Protein AF-S7VN75-F1 (afdb_monomer_lite)

Structure (mmCIF, N/CA/C/O backbone):
data_AF-S7VN75-F1
#
_entry.id   AF-S7VN75-F1
#
loop_
_atom_site.group_PDB
_atom_site.id
_atom_site.type_symbol
_atom_site.label_atom_id
_atom_site.label_alt_id
_atom_site.label_comp_id
_atom_site.label_asym_id
_atom_site.label_entity_id
_atom_site.label_seq_id
_atom_site.pdbx_PDB_ins_code
_atom_site.Cartn_x
_atom_site.Cartn_y
_atom_site.Cartn_z
_atom_site.occupancy
_atom_site.B_iso_or_equiv
_atom_site.auth_seq_id
_atom_site.auth_comp_id
_atom_site.auth_asym_id
_atom_site.auth_atom_id
_atom_site.pdbx_PDB_model_num
ATOM 1 N N . MET A 1 1 ? 15.461 -7.506 -34.706 1.00 57.62 1 MET A N 1
ATOM 2 C CA . MET A 1 1 ? 16.503 -6.498 -34.405 1.00 57.62 1 MET A CA 1
ATOM 3 C C . MET A 1 1 ? 17.453 -6.180 -35.556 1.00 57.62 1 MET A C 1
ATOM 5 O O . MET A 1 1 ? 18.181 -5.206 -35.431 1.00 57.62 1 MET A O 1
ATOM 9 N N . LYS A 1 2 ? 17.464 -6.922 -36.678 1.00 50.81 2 LYS A N 1
ATOM 10 C CA . LYS A 1 2 ? 18.235 -6.495 -37.860 1.00 50.81 2 LYS A CA 1
ATOM 11 C C . LYS A 1 2 ? 17.768 -5.091 -38.284 1.00 50.81 2 LYS A C 1
ATOM 13 O O . LYS A 1 2 ? 16.593 -4.936 -38.597 1.00 50.81 2 LYS A O 1
ATOM 18 N N . GLY A 1 3 ? 18.665 -4.105 -38.213 1.00 70.06 3 GLY A N 1
ATOM 19 C CA . GLY A 1 3 ? 18.420 -2.703 -38.579 1.00 70.06 3 GLY A CA 1
ATOM 20 C C . GLY A 1 3 ? 18.433 -1.681 -37.432 1.00 70.06 3 GLY A C 1
ATOM 21 O O . GLY A 1 3 ? 18.448 -0.493 -37.720 1.00 70.06 3 GLY A O 1
ATOM 22 N N . ALA A 1 4 ? 18.446 -2.095 -36.158 1.00 80.06 4 ALA A N 1
ATOM 23 C CA . ALA A 1 4 ? 18.561 -1.156 -35.035 1.00 80.06 4 ALA A CA 1
ATOM 24 C C . ALA A 1 4 ? 20.034 -0.915 -34.663 1.00 80.06 4 ALA A C 1
ATOM 26 O O . ALA A 1 4 ? 20.756 -1.870 -34.377 1.00 80.06 4 ALA A O 1
ATOM 27 N N . GLU A 1 5 ? 20.463 0.349 -34.633 1.00 86.31 5 GLU A N 1
ATOM 28 C CA . GLU A 1 5 ? 21.827 0.742 -34.236 1.00 86.31 5 GLU A CA 1
ATOM 29 C C . GLU A 1 5 ? 22.068 0.587 -32.729 1.00 86.31 5 GLU A C 1
ATOM 31 O O . GLU A 1 5 ? 23.176 0.286 -32.295 1.00 86.31 5 GLU A O 1
ATOM 36 N N . THR A 1 6 ? 21.032 0.775 -31.910 1.00 90.69 6 THR A N 1
ATOM 37 C CA . THR A 1 6 ? 21.092 0.648 -30.449 1.00 90.69 6 THR A CA 1
ATOM 38 C C . THR A 1 6 ? 19.800 0.036 -29.926 1.00 90.69 6 THR A C 1
ATOM 40 O O . THR A 1 6 ? 18.707 0.352 -30.396 1.00 90.69 6 THR A O 1
ATOM 43 N N . VAL A 1 7 ? 19.926 -0.836 -28.931 1.00 93.12 7 VAL A N 1
ATOM 44 C CA . VAL A 1 7 ? 18.829 -1.513 -28.247 1.00 93.12 7 VAL A CA 1
ATOM 45 C C . VAL A 1 7 ? 18.753 -1.004 -26.814 1.00 93.12 7 VAL A C 1
ATOM 47 O O . VAL A 1 7 ? 19.724 -1.091 -26.066 1.00 93.12 7 VAL A O 1
ATOM 50 N N . PHE A 1 8 ? 17.582 -0.511 -26.417 1.00 94.75 8 PHE A N 1
ATOM 51 C CA . PHE A 1 8 ? 17.316 -0.095 -25.044 1.00 94.75 8 PHE A CA 1
ATOM 52 C C . PHE A 1 8 ? 16.495 -1.157 -24.310 1.00 94.75 8 PHE A C 1
ATOM 54 O O . PHE A 1 8 ? 15.392 -1.509 -24.727 1.00 94.75 8 PHE A O 1
ATOM 61 N N . LEU A 1 9 ? 17.031 -1.652 -23.198 1.00 95.88 9 LEU A N 1
ATOM 62 C CA . LEU A 1 9 ? 16.349 -2.515 -22.245 1.00 95.88 9 LEU A CA 1
ATOM 63 C C . LEU A 1 9 ? 15.700 -1.631 -21.173 1.00 95.88 9 LEU A C 1
ATOM 65 O O . LEU A 1 9 ? 16.390 -0.960 -20.404 1.00 95.88 9 LEU A O 1
ATOM 69 N N . ALA A 1 10 ? 14.369 -1.606 -21.161 1.00 95.44 10 ALA A N 1
ATOM 70 C CA . ALA A 1 10 ? 13.557 -0.649 -20.407 1.00 95.44 10 ALA A CA 1
ATOM 71 C C . ALA A 1 10 ? 12.566 -1.338 -19.449 1.00 95.44 10 ALA A C 1
ATOM 73 O O . ALA A 1 10 ? 11.428 -0.903 -19.304 1.00 95.44 10 ALA A O 1
ATOM 74 N N . SER A 1 11 ? 12.972 -2.458 -18.843 1.00 93.94 11 SER A N 1
ATOM 75 C CA . SER A 1 11 ? 12.188 -3.139 -17.806 1.00 93.94 11 SER A CA 1
ATOM 76 C C . SER A 1 11 ? 12.159 -2.339 -16.498 1.00 93.94 11 SER A C 1
ATOM 78 O O . SER A 1 11 ? 12.961 -1.424 -16.299 1.00 93.94 11 SER A O 1
ATOM 80 N N . ASP A 1 12 ? 11.295 -2.736 -15.566 1.00 91.12 12 ASP A N 1
ATOM 81 C CA . ASP A 1 12 ? 11.176 -2.086 -14.257 1.00 91.12 12 ASP A CA 1
ATOM 82 C C . ASP A 1 12 ? 12.508 -2.035 -13.483 1.00 91.12 12 ASP A C 1
ATOM 84 O O . ASP A 1 12 ? 13.406 -2.861 -13.675 1.00 91.12 12 ASP A O 1
ATOM 88 N N . ASP A 1 13 ? 12.645 -1.035 -12.613 1.00 87.88 13 ASP A N 1
ATOM 89 C CA . ASP A 1 13 ? 13.818 -0.798 -11.760 1.00 87.88 13 ASP A CA 1
ATOM 90 C C . ASP A 1 13 ? 13.782 -1.678 -10.496 1.00 87.88 13 ASP A C 1
ATOM 92 O O . ASP A 1 13 ? 13.808 -1.192 -9.373 1.00 87.88 13 ASP A O 1
ATOM 96 N N . ASP A 1 14 ? 13.652 -2.993 -10.664 1.00 88.62 14 ASP A N 1
ATOM 97 C CA . ASP A 1 14 ? 13.798 -3.962 -9.578 1.00 88.62 14 ASP A CA 1
ATOM 98 C C . ASP A 1 14 ? 14.574 -5.203 -10.044 1.00 88.62 14 ASP A C 1
ATOM 100 O O . ASP A 1 14 ? 14.913 -5.349 -11.218 1.00 88.62 14 ASP A O 1
ATOM 104 N N . ARG A 1 15 ? 14.877 -6.120 -9.118 1.00 91.31 15 ARG A N 1
ATOM 105 C CA . ARG A 1 15 ? 15.633 -7.342 -9.442 1.00 91.31 15 ARG A CA 1
ATOM 106 C C . ARG A 1 15 ? 14.940 -8.245 -10.472 1.00 91.31 15 ARG A C 1
ATOM 108 O O . ARG A 1 15 ? 15.627 -8.969 -11.183 1.00 91.31 15 ARG A O 1
ATOM 115 N N . GLU A 1 16 ? 13.603 -8.246 -10.537 1.00 91.81 16 GLU A N 1
ATOM 116 C CA . GLU A 1 16 ?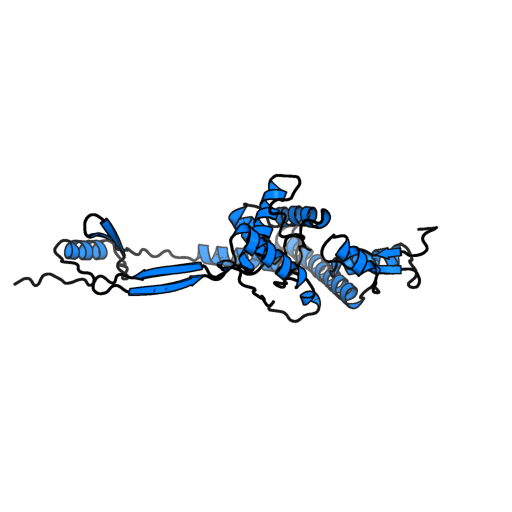 12.861 -9.046 -11.523 1.00 91.81 16 GLU A CA 1
ATOM 117 C C . GLU A 1 16 ? 12.988 -8.403 -12.904 1.00 91.81 16 GLU A C 1
ATOM 119 O O . GLU A 1 16 ? 13.292 -9.093 -13.875 1.00 91.81 16 GLU A O 1
ATOM 124 N N . GLY A 1 17 ? 12.844 -7.078 -12.982 1.00 92.81 17 GLY A N 1
ATOM 125 C CA . GLY A 1 17 ? 13.111 -6.311 -14.191 1.00 92.81 17 GLY A CA 1
ATOM 126 C C . GLY A 1 17 ? 14.546 -6.501 -14.681 1.00 92.81 17 GLY A C 1
ATOM 127 O O . GLY A 1 17 ? 14.760 -6.793 -15.856 1.00 92.81 17 GLY A O 1
ATOM 128 N N . GLU A 1 18 ? 15.534 -6.432 -13.789 1.00 95.12 18 GLU A N 1
ATOM 129 C CA . GLU A 1 18 ? 16.939 -6.636 -14.155 1.00 95.12 18 GLU A CA 1
ATOM 130 C C . GLU A 1 18 ? 17.196 -8.047 -14.711 1.00 95.12 18 GLU A C 1
ATOM 132 O O . GLU A 1 18 ? 17.836 -8.196 -15.753 1.00 95.12 18 GLU A O 1
ATOM 137 N N . ALA A 1 19 ? 16.612 -9.081 -14.094 1.00 95.75 19 ALA A N 1
ATOM 138 C CA . ALA A 1 19 ? 16.682 -10.452 -14.596 1.00 95.75 19 ALA A CA 1
ATOM 139 C C . ALA A 1 19 ? 15.975 -10.635 -15.951 1.00 95.75 19 ALA A C 1
ATOM 141 O O . ALA A 1 19 ? 16.460 -11.395 -16.789 1.00 95.75 19 ALA A O 1
ATOM 142 N N . ILE A 1 20 ? 14.859 -9.937 -16.203 1.00 96.25 20 ILE A N 1
ATOM 143 C CA . ILE A 1 20 ? 14.183 -9.929 -17.513 1.00 96.25 20 ILE A CA 1
ATOM 144 C C . ILE A 1 20 ? 15.081 -9.285 -18.570 1.00 96.25 20 ILE A C 1
ATOM 146 O O . ILE A 1 20 ? 15.263 -9.860 -19.642 1.00 96.25 20 ILE A O 1
ATOM 150 N N . SER A 1 21 ? 15.667 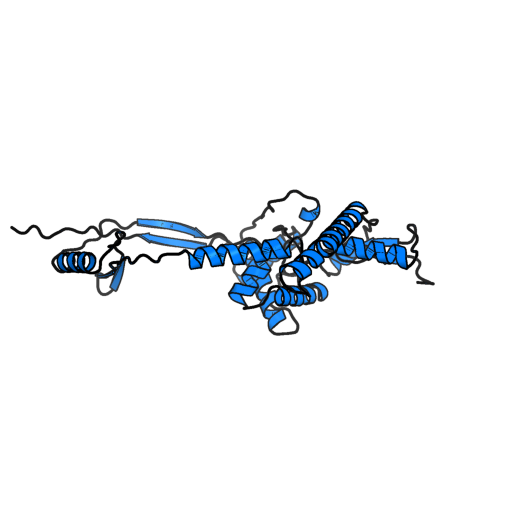-8.124 -18.269 1.00 96.56 21 SER A N 1
ATOM 151 C CA . SER A 1 21 ? 16.613 -7.443 -19.161 1.00 96.56 21 SER A CA 1
ATOM 152 C C . SER A 1 21 ? 17.811 -8.333 -19.495 1.00 96.56 21 SER A C 1
ATOM 154 O O . SER A 1 21 ? 18.175 -8.461 -20.664 1.00 96.56 21 SER A O 1
ATOM 156 N N . TRP A 1 22 ? 18.372 -9.014 -18.495 1.00 96.75 22 TRP A N 1
ATOM 157 C CA . TRP A 1 22 ? 19.433 -9.998 -18.694 1.00 96.75 22 TRP A CA 1
ATOM 158 C C . TRP A 1 22 ? 18.987 -11.175 -19.563 1.00 96.75 22 TRP A C 1
ATOM 160 O O . TRP A 1 22 ? 19.625 -11.460 -20.572 1.00 96.75 22 TRP A O 1
ATOM 170 N N . HIS A 1 23 ? 17.850 -11.805 -19.264 1.00 96.50 23 HIS A N 1
ATOM 171 C CA . HIS A 1 23 ? 17.326 -12.894 -20.089 1.00 96.50 23 HIS A CA 1
ATOM 172 C C . HIS A 1 23 ? 17.071 -12.466 -21.543 1.00 96.50 23 HIS A C 1
ATOM 174 O O . HIS A 1 23 ? 17.362 -13.236 -22.454 1.00 96.50 23 HIS A O 1
ATOM 180 N N . LEU A 1 24 ? 16.558 -11.254 -21.780 1.00 95.81 24 LEU A N 1
ATOM 181 C CA . LEU A 1 24 ? 16.371 -10.715 -23.130 1.00 95.81 24 LEU A CA 1
ATOM 182 C C . LEU A 1 24 ? 17.705 -10.522 -23.851 1.00 95.81 24 LEU A C 1
ATOM 184 O O . LEU A 1 24 ? 17.807 -10.881 -25.024 1.00 95.81 24 LEU A O 1
ATOM 188 N N . LYS A 1 25 ? 18.722 -9.997 -23.156 1.00 94.69 25 LYS A N 1
ATOM 189 C CA . LYS A 1 25 ? 20.078 -9.859 -23.697 1.00 94.69 25 LYS A CA 1
ATOM 190 C C . LYS A 1 25 ? 20.634 -11.214 -24.143 1.00 94.69 25 LYS A C 1
ATOM 192 O O . LYS A 1 25 ? 21.075 -11.329 -25.284 1.00 94.69 25 LYS A O 1
ATOM 197 N N . GLU A 1 26 ? 20.552 -12.226 -23.282 1.00 94.94 26 GLU A N 1
ATOM 198 C CA . GLU A 1 26 ? 21.061 -13.576 -23.554 1.00 94.94 26 GLU A CA 1
ATOM 199 C C . GLU A 1 26 ? 20.292 -14.269 -24.690 1.00 94.94 26 GLU A C 1
ATOM 201 O O . GLU A 1 26 ? 20.885 -14.733 -25.661 1.00 94.94 26 GLU A O 1
ATOM 206 N N . VAL A 1 27 ? 18.955 -14.302 -24.617 1.00 95.31 27 VAL A N 1
ATOM 207 C CA . VAL A 1 27 ? 18.106 -15.017 -25.592 1.00 95.31 27 VAL A CA 1
ATOM 208 C C . VAL A 1 27 ? 18.192 -14.398 -26.986 1.00 95.31 27 VAL A C 1
ATOM 210 O O . VAL A 1 27 ? 18.132 -15.113 -27.986 1.00 95.31 27 VAL A O 1
ATOM 213 N N . LEU A 1 28 ? 18.328 -13.073 -27.070 1.00 93.00 28 LEU A N 1
ATOM 214 C CA . LEU A 1 28 ? 18.442 -12.360 -28.342 1.00 93.00 28 LEU A CA 1
ATOM 215 C C . LEU A 1 28 ? 19.898 -12.195 -28.807 1.00 93.00 28 LEU A C 1
ATOM 217 O O . LEU A 1 28 ? 20.116 -11.625 -29.878 1.00 93.00 28 LEU A O 1
ATOM 221 N N . ASN A 1 29 ? 20.869 -12.700 -28.035 1.00 92.62 29 ASN A N 1
ATOM 222 C CA . ASN A 1 29 ? 22.306 -12.597 -28.287 1.00 92.62 29 ASN A CA 1
ATOM 223 C C . ASN A 1 29 ? 22.752 -11.149 -28.575 1.00 92.62 29 ASN A C 1
ATOM 225 O O . ASN A 1 29 ? 23.406 -10.862 -29.584 1.00 92.62 29 ASN A O 1
ATOM 229 N N . LEU A 1 30 ? 22.314 -10.214 -27.726 1.00 91.44 30 LEU A N 1
ATOM 230 C CA . LEU A 1 30 ? 22.615 -8.792 -27.887 1.00 91.44 30 LEU A CA 1
ATOM 231 C C . LEU A 1 30 ? 24.046 -8.485 -27.448 1.00 91.44 30 LEU A C 1
ATOM 233 O O . LEU A 1 30 ? 24.514 -8.985 -26.425 1.00 91.44 30 LEU A O 1
ATOM 237 N N . LYS A 1 31 ? 24.729 -7.619 -28.200 1.00 90.38 31 LYS A N 1
ATOM 238 C CA . LYS A 1 31 ? 26.102 -7.213 -27.888 1.00 90.38 31 LYS A CA 1
ATOM 239 C C . LYS A 1 31 ? 26.099 -6.083 -26.864 1.00 90.38 31 LYS A C 1
ATOM 241 O O . LYS A 1 31 ? 25.242 -5.205 -26.903 1.00 90.38 31 LYS A O 1
ATOM 246 N N . ASP A 1 32 ? 27.091 -6.064 -25.982 1.00 87.69 32 ASP A N 1
ATOM 247 C CA . ASP A 1 32 ? 27.229 -4.995 -24.985 1.00 87.69 32 ASP A CA 1
ATOM 248 C C . ASP A 1 32 ? 27.423 -3.614 -25.622 1.00 87.69 32 ASP A C 1
ATOM 250 O O . ASP A 1 32 ? 26.868 -2.628 -25.150 1.00 87.69 32 ASP A O 1
ATOM 254 N N . GLU A 1 33 ? 28.128 -3.554 -26.751 1.00 87.75 33 GLU A N 1
ATOM 255 C CA . GLU A 1 33 ? 28.423 -2.312 -27.478 1.00 87.75 33 GLU A CA 1
ATOM 256 C C . GLU A 1 33 ? 27.165 -1.557 -27.935 1.00 87.75 33 GLU A C 1
ATOM 258 O O . GLU A 1 33 ? 27.171 -0.329 -28.009 1.00 87.75 33 GLU A O 1
ATOM 263 N N . ASN A 1 34 ? 26.082 -2.279 -28.243 1.00 88.25 34 ASN A N 1
ATOM 264 C CA . ASN A 1 34 ? 24.845 -1.703 -28.769 1.00 88.25 34 ASN A CA 1
ATOM 265 C C . ASN A 1 34 ? 23.635 -1.906 -27.850 1.00 88.25 34 ASN A C 1
ATOM 267 O O . ASN A 1 34 ? 22.510 -1.635 -28.271 1.00 88.25 34 ASN A O 1
ATOM 271 N N . THR A 1 35 ? 23.847 -2.349 -26.609 1.00 92.69 35 THR A N 1
ATOM 272 C CA . THR A 1 35 ? 22.773 -2.599 -25.642 1.00 92.69 35 THR A CA 1
ATOM 273 C C . THR A 1 35 ? 22.903 -1.667 -24.451 1.00 92.69 35 THR A C 1
ATOM 275 O O . THR A 1 35 ? 23.934 -1.607 -23.792 1.00 92.69 35 THR A O 1
ATOM 278 N N . LYS A 1 36 ? 21.827 -0.945 -24.150 1.00 94.75 36 LYS A N 1
ATOM 279 C CA . LYS A 1 36 ? 21.767 0.033 -23.063 1.00 94.75 36 LYS A CA 1
ATOM 280 C C . LYS A 1 36 ? 20.614 -0.296 -22.129 1.00 94.75 36 LYS A C 1
ATOM 282 O O . LYS A 1 36 ? 19.514 -0.579 -22.591 1.00 94.75 36 LYS A O 1
ATOM 287 N N . ARG A 1 37 ? 20.834 -0.226 -20.819 1.00 95.25 37 ARG A N 1
ATOM 288 C CA . ARG A 1 37 ? 19.799 -0.402 -19.795 1.00 95.25 37 ARG A CA 1
ATOM 289 C C . ARG A 1 37 ? 19.344 0.970 -19.308 1.00 95.25 37 ARG A C 1
ATOM 291 O O . ARG A 1 37 ? 20.157 1.752 -18.829 1.00 95.25 37 ARG A O 1
ATOM 298 N N . ILE A 1 38 ? 18.051 1.261 -19.409 1.00 94.75 38 ILE A N 1
ATOM 299 C CA . ILE A 1 38 ? 17.463 2.506 -18.889 1.00 94.75 38 ILE A CA 1
ATOM 300 C C . ILE A 1 38 ? 16.469 2.180 -17.792 1.00 94.75 38 ILE A C 1
ATOM 302 O O . ILE A 1 38 ? 15.693 1.242 -17.940 1.00 94.75 38 ILE A O 1
ATOM 306 N N . VAL A 1 39 ? 16.496 2.937 -16.700 1.00 90.94 39 VAL A N 1
ATOM 307 C CA . VAL A 1 39 ? 15.600 2.771 -15.551 1.00 90.94 39 VAL A CA 1
ATOM 308 C C . VAL A 1 39 ? 14.821 4.056 -15.323 1.00 90.94 39 VAL A C 1
ATOM 310 O O . VAL A 1 39 ? 15.370 5.151 -15.419 1.00 90.94 39 VAL A O 1
ATOM 313 N N . PHE A 1 40 ? 13.540 3.927 -15.012 1.00 90.06 40 PHE A N 1
ATOM 314 C CA . PHE A 1 40 ? 12.670 5.040 -14.652 1.00 90.06 40 PHE A CA 1
ATOM 315 C C . PHE A 1 40 ? 11.668 4.570 -13.599 1.00 90.06 40 PHE A C 1
ATOM 317 O O . PHE A 1 40 ? 11.397 3.379 -13.462 1.00 90.06 40 PHE A O 1
ATOM 324 N N . ARG A 1 41 ? 11.161 5.520 -12.813 1.00 87.88 41 ARG A N 1
ATOM 325 C CA . ARG A 1 41 ? 10.301 5.259 -11.641 1.00 87.88 41 ARG A CA 1
ATOM 326 C C . ARG A 1 41 ? 8.903 5.848 -11.793 1.00 87.88 41 ARG A C 1
ATOM 328 O O . ARG A 1 41 ? 8.046 5.661 -10.937 1.00 87.88 41 ARG A O 1
ATOM 335 N N . GLU A 1 42 ? 8.682 6.528 -12.907 1.00 86.94 42 GLU A N 1
ATOM 336 C CA . GLU A 1 42 ? 7.415 7.047 -13.395 1.00 86.94 42 GLU A CA 1
ATOM 337 C C . GLU A 1 42 ? 7.512 7.163 -14.919 1.00 86.94 42 GLU A C 1
ATOM 339 O O . GLU A 1 42 ? 8.594 7.382 -15.470 1.00 86.94 42 GLU A O 1
ATOM 344 N N . ILE A 1 43 ? 6.381 7.007 -15.604 1.00 89.81 43 ILE A N 1
ATOM 345 C CA . ILE A 1 43 ? 6.314 7.071 -17.066 1.00 89.81 43 ILE A CA 1
ATOM 346 C C . ILE A 1 43 ? 5.911 8.493 -17.469 1.00 89.81 43 ILE A C 1
ATOM 348 O O . ILE A 1 43 ? 4.780 8.757 -17.871 1.00 89.81 43 ILE A O 1
ATOM 352 N N . THR A 1 44 ? 6.848 9.429 -17.308 1.00 87.75 44 THR A N 1
ATOM 353 C CA . THR A 1 44 ? 6.706 10.838 -17.706 1.00 87.75 44 THR A CA 1
ATOM 354 C C . THR A 1 44 ? 7.733 11.189 -18.781 1.00 87.75 44 THR A C 1
ATOM 356 O O . THR A 1 44 ? 8.799 10.577 -18.873 1.00 87.75 44 THR A O 1
ATOM 359 N N . LYS A 1 45 ? 7.438 12.197 -19.616 1.00 89.00 45 LYS A N 1
ATOM 360 C CA . LYS A 1 45 ? 8.365 12.637 -20.675 1.00 89.00 45 LYS A CA 1
ATOM 361 C C . LYS A 1 45 ? 9.734 13.014 -20.100 1.00 89.00 45 LYS A C 1
ATOM 363 O O . LYS A 1 45 ? 10.753 12.610 -20.644 1.00 89.00 45 LYS A O 1
ATOM 368 N N . SER A 1 46 ? 9.755 13.751 -18.991 1.00 88.06 46 SER A N 1
ATOM 369 C CA . SER A 1 46 ? 10.985 14.166 -18.312 1.00 88.06 46 SER A CA 1
ATOM 370 C C . SER A 1 46 ? 11.774 12.977 -17.759 1.00 88.06 46 SER A C 1
ATOM 372 O O . SER A 1 46 ? 12.987 12.927 -17.956 1.00 88.06 46 SER A O 1
ATOM 374 N N . ALA A 1 47 ? 11.115 12.014 -17.106 1.00 87.62 47 ALA A N 1
ATOM 375 C CA . ALA A 1 47 ? 11.781 10.837 -16.551 1.00 87.62 47 ALA A CA 1
ATOM 376 C C . ALA A 1 47 ? 12.393 9.953 -17.646 1.00 87.62 47 ALA A C 1
ATOM 378 O O . ALA A 1 47 ? 13.538 9.525 -17.516 1.00 87.62 47 ALA A O 1
ATOM 379 N N . ILE A 1 48 ? 11.669 9.734 -18.748 1.00 91.56 48 ILE A N 1
ATOM 380 C CA . ILE A 1 48 ? 12.159 8.931 -19.875 1.00 91.56 48 ILE A CA 1
ATOM 381 C C . ILE A 1 48 ? 13.336 9.624 -20.569 1.00 91.56 48 ILE A C 1
ATOM 383 O O . ILE A 1 48 ? 14.343 8.971 -20.834 1.00 91.56 48 ILE A O 1
ATOM 387 N N . THR A 1 49 ? 13.260 10.937 -20.825 1.00 93.12 49 THR A N 1
ATOM 388 C CA . THR A 1 49 ? 14.379 11.679 -21.429 1.00 93.12 49 THR A CA 1
ATOM 389 C C . THR A 1 49 ? 15.632 11.603 -20.556 1.00 93.12 49 THR A C 1
ATOM 391 O O . THR A 1 49 ? 16.690 11.232 -21.056 1.00 93.12 49 THR A O 1
ATOM 394 N N . LYS A 1 50 ? 15.508 11.841 -19.241 1.00 90.69 50 LYS A N 1
ATOM 395 C CA . LYS A 1 50 ? 16.631 11.704 -18.294 1.00 90.69 50 LYS A CA 1
ATOM 396 C C . LYS A 1 50 ? 17.218 10.286 -18.301 1.00 90.69 50 LYS A C 1
ATOM 398 O O . LYS A 1 50 ? 18.434 10.119 -18.273 1.00 90.69 50 LYS A O 1
ATOM 403 N N . ALA A 1 51 ? 16.368 9.260 -18.364 1.00 91.56 51 ALA A N 1
ATOM 404 C CA . ALA A 1 51 ? 16.814 7.868 -18.414 1.00 91.56 51 ALA A CA 1
ATOM 405 C C . ALA A 1 51 ? 17.572 7.538 -19.714 1.00 91.56 51 ALA A C 1
ATOM 407 O O . ALA A 1 51 ? 18.541 6.783 -19.682 1.00 91.56 51 ALA A O 1
ATOM 408 N N . LEU A 1 52 ? 17.167 8.121 -20.848 1.00 93.69 52 LEU A N 1
ATOM 409 C CA . LEU A 1 52 ? 17.854 7.969 -22.137 1.00 93.69 52 LEU A CA 1
ATOM 410 C C . LEU A 1 52 ? 19.205 8.698 -22.187 1.00 93.69 52 LEU A C 1
ATOM 412 O O . LEU A 1 52 ? 20.116 8.224 -22.866 1.00 93.69 52 LEU A O 1
ATOM 416 N N . GLU A 1 53 ? 19.342 9.820 -21.477 1.00 93.81 53 GLU A N 1
ATOM 417 C CA . GLU A 1 53 ? 20.591 10.591 -21.374 1.00 93.81 53 GLU A CA 1
ATOM 418 C C . GLU A 1 53 ? 21.653 9.891 -20.514 1.00 93.81 53 GLU A C 1
ATOM 420 O O . GLU A 1 53 ? 22.846 10.068 -20.746 1.00 93.81 53 GLU A O 1
ATOM 425 N N . SER A 1 54 ? 21.236 9.084 -19.532 1.00 91.31 54 SER A N 1
ATOM 426 C CA . SER A 1 54 ? 22.131 8.385 -18.595 1.00 91.31 54 SER A CA 1
ATOM 427 C C . SER A 1 54 ? 21.859 6.873 -18.544 1.00 91.31 54 SER A C 1
ATOM 429 O O . SER A 1 54 ? 21.456 6.344 -17.504 1.00 91.31 54 SER A O 1
ATOM 431 N N . PRO A 1 55 ? 22.063 6.150 -19.661 1.00 93.62 55 PRO A N 1
ATOM 432 C CA . PRO A 1 55 ? 21.915 4.703 -19.698 1.00 93.62 55 PRO A CA 1
ATOM 433 C C . PRO A 1 55 ? 23.004 4.029 -18.857 1.00 93.62 55 PRO A C 1
ATOM 435 O O . PRO A 1 55 ? 24.150 4.475 -18.820 1.00 93.62 55 PRO A O 1
ATOM 438 N N . ARG A 1 56 ? 22.659 2.901 -18.241 1.00 92.12 56 ARG A N 1
ATOM 439 C CA . ARG A 1 56 ? 23.591 2.028 -17.523 1.00 92.12 56 ARG A CA 1
ATOM 440 C C . ARG A 1 56 ? 23.766 0.689 -18.239 1.00 92.12 56 ARG A C 1
ATOM 442 O O . ARG A 1 56 ? 23.131 0.422 -19.261 1.00 92.12 56 ARG A O 1
ATOM 449 N N . THR A 1 57 ? 24.631 -0.157 -17.697 1.00 93.00 57 THR A N 1
ATOM 450 C CA . THR A 1 57 ? 24.722 -1.579 -18.045 1.00 93.00 57 THR A CA 1
ATOM 451 C C . THR A 1 57 ? 23.832 -2.411 -17.123 1.00 93.00 57 THR A C 1
ATOM 453 O O . THR A 1 57 ? 23.256 -1.895 -16.163 1.00 93.00 57 THR A O 1
ATOM 456 N N . ILE A 1 58 ? 23.691 -3.698 -17.440 1.00 93.62 58 ILE A N 1
ATOM 457 C CA . ILE A 1 58 ? 22.980 -4.643 -16.579 1.00 93.62 58 ILE A CA 1
ATOM 458 C C . ILE A 1 58 ? 23.737 -4.809 -15.262 1.00 93.62 58 ILE A C 1
ATOM 460 O O . ILE A 1 58 ? 24.945 -5.051 -15.254 1.00 93.62 58 ILE A O 1
ATOM 464 N N . ASP A 1 59 ? 23.001 -4.715 -14.164 1.00 93.75 59 ASP A N 1
ATOM 465 C CA . ASP A 1 59 ? 23.493 -4.977 -12.819 1.00 93.75 59 ASP A CA 1
ATOM 466 C C . ASP A 1 59 ? 23.424 -6.483 -12.519 1.00 93.75 59 ASP A C 1
ATOM 468 O O . ASP A 1 59 ? 22.362 -7.045 -12.229 1.00 93.75 59 ASP A O 1
ATOM 472 N N . TYR A 1 60 ? 24.571 -7.157 -12.613 1.00 95.00 60 TYR A N 1
ATOM 473 C CA . TYR A 1 60 ? 24.653 -8.601 -12.397 1.00 95.00 60 TYR A CA 1
ATOM 474 C C . TYR A 1 60 ? 24.438 -9.012 -10.938 1.00 95.00 60 TYR A C 1
ATOM 476 O O . TYR A 1 60 ? 24.018 -10.145 -10.706 1.00 95.00 60 TYR A O 1
ATOM 484 N N . ASP A 1 61 ? 24.648 -8.132 -9.958 1.00 94.88 61 ASP A N 1
ATOM 485 C CA . ASP A 1 61 ? 24.378 -8.460 -8.556 1.00 94.88 61 ASP A CA 1
ATOM 486 C C . ASP A 1 61 ? 22.870 -8.581 -8.318 1.00 94.88 61 ASP A C 1
ATOM 488 O O . ASP A 1 61 ? 22.407 -9.531 -7.677 1.00 94.88 61 ASP A O 1
ATOM 492 N N . LEU A 1 62 ? 22.077 -7.687 -8.920 1.00 91.94 62 LEU A N 1
ATOM 493 C CA . LEU A 1 62 ? 20.615 -7.789 -8.910 1.00 91.94 62 LEU A CA 1
ATOM 494 C C . LEU A 1 62 ? 20.115 -9.042 -9.641 1.00 91.94 62 LEU A C 1
ATOM 496 O O . LEU A 1 62 ? 19.213 -9.723 -9.138 1.00 91.94 62 LEU A O 1
ATOM 500 N N . VAL A 1 63 ? 20.716 -9.382 -10.786 1.00 95.25 63 VAL A N 1
ATOM 501 C CA . VAL A 1 63 ? 20.400 -10.618 -11.524 1.00 95.25 63 VAL A CA 1
ATOM 502 C C . VAL A 1 63 ? 20.708 -11.848 -10.669 1.00 95.25 63 VAL A C 1
ATOM 504 O O . VAL A 1 63 ? 19.841 -12.706 -10.489 1.00 95.25 63 VAL A O 1
ATOM 507 N N . ASN A 1 64 ? 21.904 -11.921 -10.085 1.00 96.56 64 ASN A N 1
ATOM 508 C CA . ASN A 1 64 ? 22.329 -13.033 -9.237 1.00 96.56 64 ASN A CA 1
ATOM 509 C C . ASN A 1 64 ? 21.433 -13.171 -8.002 1.00 96.56 64 ASN A C 1
ATOM 511 O O . ASN A 1 64 ? 21.042 -14.283 -7.643 1.00 96.56 64 ASN A O 1
ATOM 515 N N . ALA A 1 65 ? 21.028 -12.058 -7.386 1.00 94.19 65 ALA A N 1
ATOM 516 C CA . ALA A 1 65 ? 20.084 -12.068 -6.273 1.00 94.19 65 ALA A CA 1
ATOM 517 C C . ALA A 1 65 ? 18.707 -12.629 -6.679 1.00 94.19 65 ALA A C 1
ATOM 519 O O . ALA A 1 65 ? 18.097 -13.396 -5.923 1.00 94.19 65 ALA A O 1
ATOM 520 N N . GLN A 1 66 ? 18.208 -12.277 -7.870 1.00 94.81 66 GLN A N 1
ATOM 521 C CA . GLN A 1 66 ? 16.957 -12.818 -8.408 1.00 94.81 66 GLN A CA 1
ATOM 522 C C . GLN A 1 66 ? 17.074 -14.322 -8.694 1.00 94.81 66 GLN A C 1
ATOM 524 O O . GLN A 1 66 ? 16.219 -15.100 -8.258 1.00 94.81 66 GLN A O 1
ATOM 529 N N . GLN A 1 67 ? 18.160 -14.749 -9.342 1.00 95.69 67 GLN A N 1
ATOM 530 C CA . GLN A 1 67 ? 18.403 -16.156 -9.658 1.00 95.69 67 GLN A CA 1
ATOM 531 C C . GLN A 1 67 ? 18.561 -17.008 -8.399 1.00 95.69 67 GLN A C 1
ATOM 533 O O . GLN A 1 67 ? 17.926 -18.057 -8.288 1.00 95.69 67 GLN A O 1
ATOM 538 N N . ALA A 1 68 ? 19.336 -16.542 -7.416 1.00 96.44 68 ALA A N 1
ATOM 539 C CA . ALA A 1 68 ? 19.513 -17.227 -6.140 1.00 96.44 68 ALA A CA 1
ATOM 540 C C . ALA A 1 68 ? 18.166 -17.444 -5.437 1.00 96.44 68 ALA A C 1
ATOM 542 O O . ALA A 1 68 ? 17.867 -18.555 -4.992 1.00 96.44 68 ALA A O 1
ATOM 543 N N . ARG A 1 69 ? 17.302 -16.418 -5.408 1.00 95.19 69 ARG A N 1
ATOM 544 C CA . ARG A 1 69 ? 15.933 -16.542 -4.884 1.00 95.19 69 ARG A CA 1
ATOM 545 C C . ARG A 1 69 ? 15.124 -17.585 -5.659 1.00 95.19 69 ARG A C 1
ATOM 547 O O . ARG A 1 69 ? 14.478 -18.430 -5.040 1.00 95.19 69 ARG A O 1
ATOM 554 N N . ARG A 1 70 ? 15.155 -17.540 -6.993 1.00 94.75 70 ARG A N 1
ATOM 555 C CA . ARG A 1 70 ? 14.417 -18.464 -7.868 1.00 94.75 70 ARG A CA 1
ATOM 556 C C . ARG A 1 70 ? 14.852 -19.917 -7.670 1.00 94.75 70 ARG A C 1
ATOM 558 O O . ARG A 1 70 ? 13.999 -20.803 -7.612 1.00 94.75 70 ARG A O 1
ATOM 565 N N . ILE A 1 71 ? 16.157 -20.160 -7.548 1.00 95.88 71 ILE A N 1
ATOM 566 C CA . ILE A 1 71 ? 16.732 -21.485 -7.283 1.00 95.88 71 ILE A CA 1
ATOM 567 C C . ILE A 1 71 ? 16.343 -21.955 -5.881 1.00 95.88 71 ILE A C 1
ATOM 569 O O . ILE A 1 71 ? 15.866 -23.075 -5.729 1.00 95.88 71 ILE A O 1
ATOM 573 N N . LEU A 1 72 ? 16.465 -21.100 -4.864 1.00 95.56 72 LEU A N 1
ATOM 574 C CA . LEU A 1 72 ? 16.083 -21.442 -3.493 1.00 95.56 72 LEU A CA 1
ATOM 575 C C . LEU A 1 72 ? 14.608 -21.853 -3.391 1.00 95.56 72 LEU A C 1
ATOM 577 O O . LEU A 1 72 ? 14.291 -22.890 -2.809 1.00 95.56 72 LEU A O 1
ATOM 581 N N . ASP A 1 73 ? 13.702 -21.065 -3.973 1.00 94.50 73 ASP A N 1
ATOM 582 C CA . ASP A 1 73 ? 12.270 -21.370 -3.948 1.00 94.50 73 ASP A CA 1
ATOM 583 C C . ASP A 1 73 ? 11.963 -22.669 -4.725 1.00 94.50 73 ASP A C 1
ATOM 585 O O . ASP A 1 73 ? 11.104 -23.453 -4.313 1.00 94.50 73 ASP A O 1
ATOM 589 N N . ARG A 1 74 ? 12.719 -22.952 -5.798 1.00 93.88 74 ARG A N 1
ATOM 590 C CA . ARG A 1 74 ? 12.646 -24.211 -6.553 1.00 93.88 74 ARG A CA 1
ATOM 591 C C . ARG A 1 74 ? 13.093 -25.412 -5.718 1.00 93.88 74 ARG A C 1
ATOM 593 O O . ARG A 1 74 ? 12.369 -26.404 -5.700 1.00 93.88 74 ARG A O 1
ATOM 600 N N . LEU A 1 75 ? 14.229 -25.317 -5.026 1.00 94.88 75 LEU A N 1
ATOM 601 C CA . LEU A 1 75 ? 14.757 -26.384 -4.169 1.00 94.88 75 LEU A CA 1
ATOM 602 C C . LEU A 1 75 ? 13.772 -26.722 -3.048 1.00 94.88 75 LEU A C 1
ATOM 604 O O . LEU A 1 75 ? 13.390 -27.876 -2.892 1.00 94.88 75 LEU A O 1
ATOM 608 N N . VAL A 1 76 ? 13.274 -25.714 -2.325 1.00 92.25 76 VAL A N 1
ATOM 609 C CA . VAL A 1 76 ? 12.297 -25.936 -1.245 1.00 92.25 76 VAL A CA 1
ATOM 610 C C . VAL A 1 76 ? 11.024 -26.598 -1.773 1.00 92.25 76 VAL A C 1
ATOM 612 O O . VAL A 1 76 ? 10.527 -27.545 -1.166 1.00 92.25 76 VAL A O 1
ATOM 615 N N . GLY A 1 77 ? 10.500 -26.126 -2.907 1.00 92.31 77 GLY A N 1
ATOM 616 C CA . GLY A 1 77 ? 9.300 -26.699 -3.508 1.00 92.31 77 GLY A CA 1
ATOM 617 C C . GLY A 1 77 ? 9.487 -28.156 -3.937 1.00 92.31 77 GLY A C 1
ATOM 618 O O . GLY A 1 77 ? 8.625 -28.985 -3.643 1.00 92.31 77 GLY A O 1
ATOM 619 N N . PHE A 1 78 ? 10.603 -28.477 -4.598 1.00 93.38 78 PHE A N 1
ATOM 620 C CA . PHE A 1 78 ? 10.879 -29.820 -5.125 1.00 93.38 78 PHE A CA 1
ATOM 621 C C . PHE A 1 78 ? 11.195 -30.833 -4.026 1.00 93.38 78 PHE A C 1
ATOM 623 O O . PHE A 1 78 ? 10.691 -31.950 -4.086 1.00 93.38 78 PHE A O 1
ATOM 630 N N . GLU A 1 79 ? 11.963 -30.440 -3.011 1.00 93.75 79 GLU A N 1
ATOM 631 C CA . GLU A 1 79 ? 12.365 -31.346 -1.932 1.00 93.75 79 GLU A CA 1
ATOM 632 C C . GLU A 1 79 ? 11.229 -31.593 -0.928 1.00 93.75 79 GLU A C 1
ATOM 634 O O . GLU A 1 79 ? 11.011 -32.722 -0.484 1.00 93.75 79 GLU A O 1
ATOM 639 N N . LEU A 1 80 ? 10.452 -30.559 -0.572 1.00 93.56 80 LEU A N 1
ATOM 640 C CA . LEU A 1 80 ? 9.461 -30.680 0.505 1.00 93.56 80 LEU A CA 1
ATOM 641 C C . LEU A 1 80 ? 8.063 -31.101 0.037 1.00 93.56 80 LEU A C 1
ATOM 643 O O . LEU A 1 80 ? 7.350 -31.759 0.798 1.00 93.56 80 LEU A O 1
ATOM 647 N N . SER A 1 81 ? 7.639 -30.767 -1.187 1.00 94.19 81 SER A N 1
ATOM 648 C CA . SER A 1 81 ? 6.287 -31.136 -1.654 1.00 94.19 81 SER A CA 1
ATOM 649 C C . SER A 1 81 ? 6.046 -32.658 -1.672 1.00 94.19 81 SER A C 1
ATOM 651 O O . SER A 1 81 ? 4.997 -33.082 -1.180 1.00 94.19 81 SER A O 1
ATOM 653 N N . PRO A 1 82 ? 6.997 -33.516 -2.106 1.00 95.50 82 PRO A N 1
ATOM 654 C CA . PRO A 1 82 ? 6.833 -34.971 -2.037 1.00 95.50 82 PRO A CA 1
ATOM 655 C C . PRO A 1 82 ? 6.628 -35.506 -0.615 1.00 95.50 82 PRO A C 1
ATOM 657 O O . PRO A 1 82 ? 5.921 -36.499 -0.422 1.00 95.50 82 PRO A O 1
ATOM 660 N N . VAL A 1 83 ? 7.211 -34.851 0.396 1.00 95.38 83 VAL A N 1
ATOM 661 C CA . VAL A 1 83 ? 7.000 -35.208 1.806 1.00 95.38 83 VAL A CA 1
ATOM 662 C C . VAL A 1 83 ? 5.552 -34.929 2.208 1.00 95.38 83 VAL A C 1
ATOM 664 O O . VAL A 1 83 ? 4.910 -35.794 2.808 1.00 95.38 83 VAL A O 1
ATOM 667 N N . LEU A 1 84 ? 5.002 -33.773 1.818 1.00 94.56 84 LEU A N 1
ATOM 668 C CA . LEU A 1 84 ? 3.595 -33.431 2.062 1.00 94.56 84 LEU A CA 1
ATOM 669 C C . LEU A 1 84 ? 2.641 -34.407 1.364 1.00 94.56 84 LEU A C 1
ATOM 671 O O . LEU A 1 84 ? 1.623 -34.783 1.944 1.00 94.56 84 LEU A O 1
ATOM 675 N N . TRP A 1 85 ? 2.978 -34.865 0.156 1.00 97.00 85 TRP A N 1
ATOM 676 C CA . TRP A 1 85 ? 2.159 -35.841 -0.569 1.00 97.00 85 TRP A CA 1
ATOM 677 C C . TRP A 1 85 ? 2.091 -37.184 0.147 1.00 97.00 85 TRP A C 1
ATOM 679 O O . TRP A 1 85 ? 1.011 -37.753 0.270 1.00 97.00 85 TRP A O 1
ATOM 689 N N . LYS A 1 86 ? 3.235 -37.666 0.648 1.00 96.19 86 LYS A N 1
ATOM 690 C CA . LYS A 1 86 ? 3.328 -38.940 1.373 1.00 96.19 86 LYS A CA 1
ATOM 691 C C . LYS A 1 86 ? 2.694 -38.889 2.764 1.00 96.19 86 LYS A C 1
ATOM 693 O O . LYS A 1 86 ? 2.229 -39.917 3.243 1.00 96.19 86 LYS A O 1
ATOM 698 N N . LYS A 1 87 ? 2.744 -37.738 3.447 1.00 96.56 87 LYS A N 1
ATOM 699 C CA . LYS A 1 87 ? 2.349 -37.613 4.864 1.00 96.56 87 LYS A CA 1
ATOM 700 C C . LYS A 1 87 ? 0.986 -36.971 5.098 1.00 96.56 87 LYS A C 1
ATOM 702 O O . LYS A 1 87 ? 0.429 -37.172 6.170 1.00 96.56 87 LYS A O 1
ATOM 707 N N . ILE A 1 88 ? 0.477 -36.187 4.148 1.00 95.12 88 ILE A N 1
ATOM 708 C CA . ILE A 1 88 ? -0.749 -35.400 4.323 1.00 95.12 88 ILE A CA 1
ATOM 709 C C . ILE A 1 88 ? -1.727 -35.663 3.177 1.00 95.12 88 ILE A C 1
ATOM 711 O O . ILE A 1 88 ? -2.757 -36.296 3.384 1.00 95.12 88 ILE A O 1
ATOM 715 N N . LYS A 1 89 ? -1.436 -35.154 1.973 1.00 94.50 89 LYS A N 1
ATOM 716 C CA . LYS A 1 89 ? -2.321 -35.267 0.804 1.00 94.50 89 LYS A CA 1
ATOM 717 C C . LYS A 1 89 ? -1.552 -34.999 -0.488 1.00 94.50 89 LYS A C 1
ATOM 719 O O . LYS A 1 89 ? -0.813 -34.017 -0.589 1.00 94.50 89 LYS A O 1
ATOM 724 N N . ALA A 1 90 ? -1.763 -35.844 -1.494 1.00 95.00 90 ALA A N 1
ATOM 725 C CA . ALA A 1 90 ? -1.229 -35.629 -2.836 1.00 95.00 90 ALA A CA 1
ATOM 726 C C . ALA A 1 90 ? -1.716 -34.293 -3.433 1.00 95.00 90 ALA A C 1
ATOM 728 O O . ALA A 1 90 ? -2.870 -33.904 -3.253 1.00 95.00 90 ALA A O 1
ATOM 729 N N . GLY A 1 91 ? -0.825 -33.591 -4.139 1.00 91.75 91 GLY A N 1
ATOM 730 C CA . GLY A 1 91 ? -1.122 -32.304 -4.783 1.00 91.75 91 GLY A CA 1
ATOM 731 C C . GLY A 1 91 ? -0.882 -31.061 -3.916 1.00 91.75 91 GLY A C 1
ATOM 732 O O . GLY A 1 91 ? -1.064 -29.950 -4.401 1.00 91.75 91 GLY A O 1
ATOM 733 N N . LEU A 1 92 ? -0.447 -31.211 -2.660 1.00 93.75 92 LEU A N 1
ATOM 734 C CA . LEU A 1 92 ? -0.053 -30.074 -1.817 1.00 93.75 92 LEU A CA 1
ATOM 735 C C . LEU A 1 92 ? 1.307 -29.494 -2.228 1.00 93.75 92 LEU A C 1
ATOM 737 O O . LEU A 1 92 ? 2.241 -30.234 -2.515 1.00 93.75 92 LEU A O 1
ATOM 741 N N . SER A 1 93 ? 1.448 -28.172 -2.203 1.00 93.06 93 SER A N 1
ATOM 742 C CA . SER A 1 93 ? 2.716 -27.493 -2.493 1.00 93.06 93 SER A CA 1
ATOM 743 C C . SER A 1 93 ? 3.379 -26.981 -1.218 1.00 93.06 93 SER A C 1
ATOM 745 O O . SER A 1 93 ? 2.738 -26.293 -0.421 1.00 93.06 93 SER A O 1
ATOM 747 N N . ALA A 1 94 ? 4.675 -27.247 -1.058 1.00 92.69 94 ALA A N 1
ATOM 748 C CA . ALA A 1 94 ? 5.497 -26.583 -0.054 1.00 92.69 94 ALA A CA 1
ATOM 749 C C . ALA A 1 94 ? 6.074 -25.280 -0.624 1.00 92.69 94 ALA A C 1
ATOM 751 O O . ALA A 1 94 ? 6.629 -25.269 -1.721 1.00 92.69 94 ALA A O 1
ATOM 752 N N . GLY A 1 95 ? 5.985 -24.188 0.134 1.00 93.75 95 GLY A N 1
ATOM 753 C CA . GLY A 1 95 ? 6.553 -22.902 -0.262 1.00 93.75 95 GLY A CA 1
ATOM 754 C C . GLY A 1 95 ? 7.273 -22.244 0.902 1.00 93.75 95 GLY A C 1
ATOM 755 O O . GLY A 1 95 ? 6.685 -22.051 1.963 1.00 93.75 95 GLY A O 1
ATOM 756 N N . ARG A 1 96 ? 8.536 -21.851 0.701 1.00 95.00 96 ARG A N 1
ATOM 757 C CA . ARG A 1 96 ? 9.396 -21.286 1.757 1.00 95.00 96 ARG A CA 1
ATOM 758 C C . ARG A 1 96 ? 8.737 -20.131 2.520 1.00 95.00 96 ARG A C 1
ATOM 760 O O . ARG A 1 96 ? 8.792 -20.096 3.742 1.00 95.00 96 ARG A O 1
ATOM 767 N N . VAL A 1 97 ? 8.104 -19.200 1.802 1.00 94.56 97 VAL A N 1
ATOM 768 C CA . VAL A 1 97 ? 7.411 -18.037 2.392 1.00 94.56 97 VAL A CA 1
ATOM 769 C C . VAL A 1 97 ? 5.940 -18.345 2.692 1.00 94.56 97 VAL A C 1
ATOM 771 O O . VAL A 1 97 ? 5.423 -17.938 3.730 1.00 94.56 97 VAL A O 1
ATOM 774 N N . GLN A 1 98 ? 5.267 -19.094 1.813 1.00 92.88 98 GLN A N 1
ATOM 775 C CA . GLN A 1 98 ? 3.842 -19.419 1.951 1.00 92.88 98 GLN A CA 1
ATOM 776 C C . GLN A 1 98 ? 3.560 -20.228 3.221 1.00 92.88 98 GLN A C 1
ATOM 778 O O . GLN A 1 98 ? 2.628 -19.902 3.949 1.00 92.88 98 GLN A O 1
ATOM 783 N N . SER A 1 99 ? 4.393 -21.223 3.537 1.00 93.31 99 SER A N 1
ATOM 784 C CA . SER A 1 99 ? 4.224 -22.045 4.739 1.00 93.31 99 SER A CA 1
ATOM 785 C C . SER A 1 99 ? 4.340 -21.225 6.028 1.00 93.31 99 SER A C 1
ATOM 787 O O . SER A 1 99 ? 3.612 -21.480 6.984 1.00 93.31 99 SER A O 1
ATOM 789 N N . VAL A 1 100 ? 5.209 -20.206 6.057 1.00 96.19 100 VAL A N 1
ATOM 790 C CA . VAL A 1 100 ? 5.337 -19.294 7.208 1.00 96.19 100 VAL A CA 1
ATOM 791 C C . VAL A 1 100 ? 4.104 -18.395 7.334 1.00 96.19 100 VAL A C 1
ATOM 793 O O . VAL A 1 100 ? 3.595 -18.208 8.435 1.00 96.19 100 VAL A O 1
ATOM 796 N N . ALA A 1 101 ? 3.575 -17.886 6.219 1.00 95.56 101 ALA A N 1
ATOM 797 C CA . ALA A 1 101 ? 2.342 -17.099 6.228 1.00 95.56 101 ALA A CA 1
ATOM 798 C C . ALA A 1 101 ? 1.136 -17.918 6.725 1.00 95.56 101 ALA A C 1
ATOM 800 O O . ALA A 1 101 ? 0.378 -17.443 7.568 1.00 95.56 101 ALA A O 1
ATOM 801 N N . VAL A 1 102 ? 0.999 -19.167 6.264 1.00 96.31 102 VAL A N 1
ATOM 802 C CA . VAL A 1 102 ? -0.033 -20.097 6.755 1.00 96.31 102 VAL A CA 1
ATOM 803 C C . VAL A 1 102 ? 0.135 -20.346 8.252 1.00 96.31 102 VAL A C 1
ATOM 805 O O . VAL A 1 102 ? -0.851 -20.329 8.984 1.00 96.31 102 VAL A O 1
ATOM 808 N N . ARG A 1 103 ? 1.374 -20.511 8.730 1.00 97.00 103 ARG A N 1
ATOM 809 C CA . ARG A 1 103 ? 1.650 -20.674 10.160 1.00 97.00 103 ARG A CA 1
ATOM 810 C C . ARG A 1 103 ? 1.129 -19.499 10.991 1.00 97.00 103 ARG A C 1
ATOM 812 O O . ARG A 1 103 ? 0.518 -19.760 12.015 1.00 97.00 103 ARG A O 1
ATOM 819 N N . PHE A 1 104 ? 1.304 -18.245 10.564 1.00 97.88 104 PHE A N 1
ATOM 820 C CA . PHE A 1 104 ? 0.767 -17.100 11.319 1.00 97.88 104 PHE A CA 1
ATOM 821 C C . PHE A 1 104 ? -0.756 -17.150 11.476 1.00 97.88 104 PHE A C 1
ATOM 823 O O . PHE A 1 104 ? -1.270 -16.811 12.539 1.00 97.88 104 PHE A O 1
ATOM 830 N N . ILE A 1 105 ? -1.472 -17.592 10.440 1.00 97.75 105 ILE A N 1
ATOM 831 C CA . ILE A 1 105 ? -2.931 -17.748 10.492 1.00 97.75 105 ILE A CA 1
ATOM 832 C C . ILE A 1 105 ? -3.301 -18.877 11.458 1.00 97.75 105 ILE A C 1
ATOM 834 O O . ILE A 1 105 ? -4.143 -18.684 12.326 1.00 97.75 105 ILE A O 1
ATOM 838 N N . VAL A 1 106 ? -2.634 -20.028 11.352 1.00 98.19 106 VAL A N 1
ATOM 839 C CA . VAL A 1 106 ? -2.874 -21.184 12.232 1.00 98.19 106 VAL A CA 1
ATOM 840 C C . VAL A 1 106 ? -2.556 -20.863 13.692 1.00 98.19 106 VAL A C 1
ATOM 842 O O . VAL A 1 106 ? -3.292 -21.275 14.583 1.00 98.19 106 VAL A O 1
ATOM 845 N N . ASP A 1 107 ? -1.469 -20.139 13.956 1.00 98.25 107 ASP A N 1
ATOM 846 C CA . ASP A 1 107 ? -1.086 -19.755 15.313 1.00 98.25 107 ASP A CA 1
ATOM 847 C C . ASP A 1 107 ? -2.121 -18.783 15.911 1.00 98.25 107 ASP A C 1
ATOM 849 O O . ASP A 1 107 ? -2.532 -18.982 17.052 1.00 98.25 107 ASP A O 1
ATOM 853 N N . ARG A 1 108 ? -2.646 -17.828 15.125 1.00 98.25 108 ARG A N 1
ATOM 854 C CA . ARG A 1 108 ? -3.772 -16.976 15.548 1.00 98.25 108 ARG A CA 1
ATOM 855 C C . ARG A 1 108 ? -5.052 -17.774 15.799 1.00 98.25 108 ARG A C 1
ATOM 857 O O . ARG A 1 108 ? -5.730 -17.514 16.785 1.00 98.25 108 ARG A O 1
ATOM 864 N N . GLU A 1 109 ? -5.381 -18.739 14.949 1.00 98.38 109 GLU A N 1
ATOM 865 C CA . GLU A 1 109 ? -6.574 -19.571 15.151 1.00 98.38 109 GLU A CA 1
ATOM 866 C C . GLU A 1 109 ? -6.467 -20.368 16.456 1.00 98.38 109 GLU A C 1
ATOM 868 O O . GLU A 1 109 ? -7.379 -20.372 17.272 1.00 98.38 109 GLU A O 1
ATOM 873 N N . ARG A 1 110 ? -5.288 -20.930 16.738 1.00 98.31 110 ARG A N 1
ATOM 874 C CA . ARG A 1 110 ? -5.017 -21.624 18.005 1.00 98.31 110 ARG A CA 1
ATOM 875 C C . ARG A 1 110 ? -5.079 -20.703 19.222 1.00 98.31 110 ARG A C 1
ATOM 877 O O . ARG A 1 110 ? -5.398 -21.179 20.308 1.00 98.31 110 ARG A O 1
ATOM 884 N N . GLU A 1 111 ? -4.703 -19.431 19.084 1.00 98.00 111 GLU A N 1
ATOM 885 C CA . GLU A 1 111 ? -4.886 -18.426 20.143 1.00 98.00 111 GLU A CA 1
ATOM 886 C C . GLU A 1 111 ? -6.377 -18.192 20.416 1.00 98.00 111 GLU A C 1
ATOM 888 O O . GLU A 1 111 ? -6.766 -18.121 21.580 1.00 98.00 111 GLU A O 1
ATOM 893 N N . ILE A 1 112 ? -7.199 -18.122 19.364 1.00 97.81 112 ILE A N 1
ATOM 894 C CA . ILE A 1 112 ? -8.656 -17.957 19.459 1.00 97.81 112 ILE A CA 1
ATOM 895 C C . ILE A 1 112 ? -9.302 -19.200 20.083 1.00 97.81 112 ILE A C 1
ATOM 897 O O . ILE A 1 112 ? -10.074 -19.061 21.026 1.00 97.81 112 ILE A O 1
ATOM 901 N N . ASP A 1 113 ? -8.934 -20.406 19.646 1.00 97.88 113 ASP A N 1
ATOM 902 C CA . ASP A 1 113 ? -9.462 -21.669 20.186 1.00 97.88 113 ASP A CA 1
ATOM 903 C C . ASP A 1 113 ? -9.173 -21.843 21.684 1.00 97.88 113 ASP A C 1
ATOM 905 O O . ASP A 1 113 ? -9.955 -22.440 22.423 1.00 97.88 113 ASP A O 1
ATOM 909 N N . LYS A 1 114 ? -8.022 -21.337 22.144 1.00 97.94 114 LYS A N 1
ATOM 910 C CA . LYS A 1 114 ? -7.600 -21.389 23.553 1.00 97.94 114 LYS A CA 1
ATOM 911 C C . LYS A 1 114 ? -8.123 -20.217 24.380 1.00 97.94 114 LYS A C 1
ATOM 913 O O . LYS A 1 114 ? -7.858 -20.164 25.584 1.00 97.94 114 LYS A O 1
ATOM 918 N N . PHE A 1 115 ? -8.792 -19.249 23.756 1.00 98.00 115 PHE A N 1
ATOM 919 C CA . PHE A 1 115 ? -9.266 -18.063 24.445 1.00 98.00 115 PHE A CA 1
ATOM 920 C C . PHE A 1 115 ? -10.474 -18.408 25.320 1.00 98.00 115 PHE A C 1
ATOM 922 O O . PHE A 1 115 ? -11.557 -18.705 24.825 1.00 98.00 115 PHE A O 1
ATOM 929 N N . ASN A 1 116 ? -10.293 -18.316 26.638 1.00 96.94 116 ASN A N 1
ATOM 930 C CA . ASN A 1 116 ? -11.383 -18.438 27.600 1.00 96.94 116 ASN A CA 1
ATOM 931 C C . ASN A 1 116 ? -11.956 -17.039 27.883 1.00 96.94 116 ASN A C 1
ATOM 933 O O . ASN A 1 116 ? -11.276 -16.237 28.532 1.00 96.94 116 ASN A O 1
ATOM 937 N N . PRO A 1 117 ? -13.173 -16.713 27.406 1.00 94.81 117 PRO A N 1
ATOM 938 C CA . PRO A 1 117 ? -13.755 -15.397 27.620 1.00 94.81 117 PRO A CA 1
ATOM 939 C C . PRO A 1 117 ? -14.046 -15.170 29.104 1.00 94.81 117 PRO A C 1
ATOM 941 O O . PRO A 1 117 ? -14.614 -16.026 29.781 1.00 94.81 117 PRO A O 1
ATOM 944 N N . THR A 1 118 ? -13.696 -13.986 29.598 1.00 93.62 118 THR A N 1
ATOM 945 C CA . THR A 1 118 ? -14.066 -13.528 30.938 1.00 93.62 118 THR A CA 1
ATOM 946 C C . THR A 1 118 ? -15.137 -12.451 30.843 1.00 93.62 118 THR A C 1
ATOM 948 O O . THR A 1 118 ? -15.109 -11.582 29.966 1.00 93.62 118 THR A O 1
ATOM 951 N N . VAL A 1 119 ? -16.114 -12.519 31.74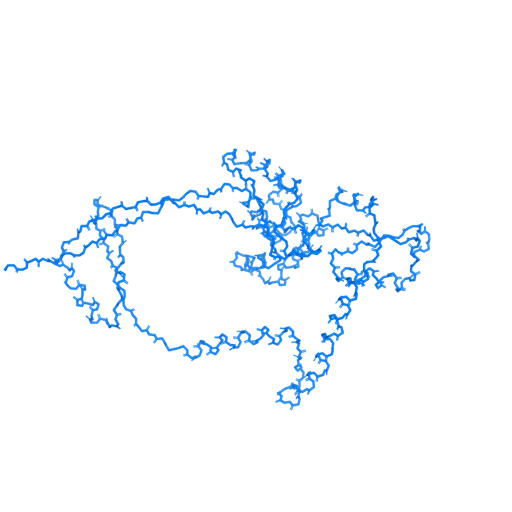4 1.00 94.00 119 VAL A N 1
ATOM 952 C CA . VAL A 1 119 ? -17.173 -11.514 31.838 1.00 94.00 119 VAL A CA 1
ATOM 953 C C . VAL A 1 119 ? -16.668 -10.360 32.696 1.00 94.00 119 VAL A C 1
ATOM 955 O O . VAL A 1 119 ? -16.016 -10.564 33.715 1.00 94.00 119 VAL A O 1
ATOM 958 N N . SER A 1 120 ? -16.951 -9.132 32.269 1.00 94.94 120 SER A N 1
ATOM 959 C CA . SER A 1 120 ? -16.770 -7.950 33.107 1.00 94.94 120 SER A CA 1
ATOM 960 C C . SER A 1 120 ? -17.865 -6.936 32.812 1.00 94.94 120 SER A C 1
ATOM 962 O O . SER A 1 120 ? -18.274 -6.7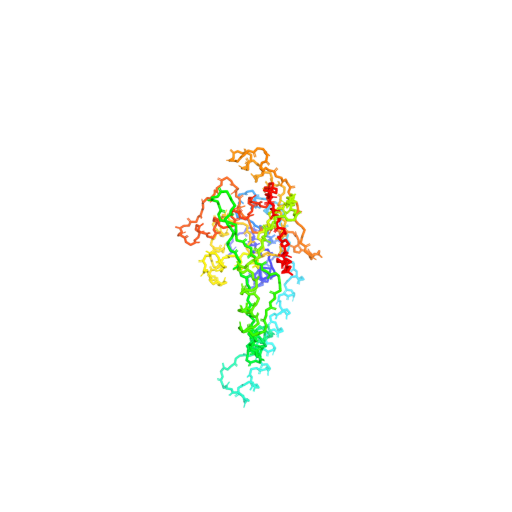62 31.663 1.00 94.94 120 SER A O 1
ATOM 964 N N . PHE A 1 121 ? -18.329 -6.261 33.853 1.00 95.31 121 PHE A N 1
ATOM 965 C CA . PHE A 1 121 ? -19.380 -5.262 33.796 1.00 95.31 121 PHE A CA 1
ATOM 966 C C . PHE A 1 121 ? -18.765 -3.871 33.895 1.00 95.31 121 PHE A C 1
ATOM 968 O O . PHE A 1 121 ? -17.870 -3.611 34.704 1.00 95.31 121 PHE A O 1
ATOM 975 N N . LYS A 1 122 ? -19.250 -2.972 33.043 1.00 94.50 122 LYS A N 1
ATOM 976 C CA . LYS A 1 122 ? -18.882 -1.558 33.022 1.00 94.50 122 LYS A CA 1
ATOM 977 C C . LYS A 1 122 ? -20.075 -0.728 33.454 1.00 94.50 122 LYS A C 1
ATOM 979 O O . LYS A 1 122 ? -21.208 -1.060 33.115 1.00 94.50 122 LYS A O 1
ATOM 984 N N . ILE A 1 123 ? -19.800 0.367 34.151 1.00 92.69 123 ILE A N 1
ATOM 985 C CA . ILE A 1 123 ? -20.821 1.331 34.545 1.00 92.69 123 ILE A CA 1
ATOM 986 C C . ILE A 1 123 ? -20.632 2.597 33.722 1.00 92.69 123 ILE A C 1
ATOM 988 O O . ILE A 1 123 ? -19.555 3.195 33.709 1.00 92.69 123 ILE A O 1
ATOM 992 N N . THR A 1 124 ? -21.700 2.991 33.041 1.00 92.94 124 THR A N 1
ATOM 993 C CA . THR A 1 124 ? -21.789 4.235 32.284 1.00 92.94 124 THR A CA 1
ATOM 994 C C . THR A 1 124 ? -22.915 5.066 32.876 1.00 92.94 124 THR A C 1
ATOM 996 O O . THR A 1 124 ? -24.030 4.571 33.025 1.00 92.94 124 THR A O 1
ATOM 999 N N . ALA A 1 125 ? -22.617 6.314 33.213 1.00 90.12 125 ALA A N 1
ATOM 1000 C CA . ALA A 1 125 ? -23.572 7.279 33.731 1.00 90.12 125 ALA A CA 1
ATOM 1001 C C . ALA A 1 125 ? -23.832 8.370 32.686 1.00 90.12 125 ALA A C 1
ATOM 1003 O O . ALA A 1 125 ? -22.921 8.780 31.962 1.00 90.12 125 ALA A O 1
ATOM 1004 N N . LEU A 1 126 ? -25.082 8.822 32.614 1.00 91.81 126 LEU A N 1
ATOM 1005 C CA . LEU A 1 126 ? -25.511 9.962 31.812 1.00 91.81 126 LEU A CA 1
ATOM 1006 C C . LEU A 1 126 ? -25.913 11.070 32.783 1.00 91.81 126 LEU A C 1
ATOM 1008 O O . LEU A 1 126 ? -26.889 10.922 33.512 1.00 91.81 126 LEU A O 1
ATOM 1012 N N . PHE A 1 127 ? -25.144 12.150 32.809 1.00 88.69 127 PHE A N 1
ATOM 1013 C CA . PHE A 1 127 ? -25.397 13.311 33.653 1.00 88.69 127 PHE A CA 1
ATOM 1014 C C . PHE A 1 127 ? -26.092 14.399 32.846 1.00 88.69 127 PHE A C 1
ATOM 1016 O O . PHE A 1 127 ? -25.723 14.640 31.698 1.00 88.69 127 PHE A O 1
ATOM 1023 N N . ASP A 1 128 ? -27.070 15.069 33.446 1.00 89.31 128 ASP A N 1
ATOM 1024 C CA . ASP A 1 128 ? -27.596 16.325 32.920 1.00 89.31 128 ASP A CA 1
ATOM 1025 C C . ASP A 1 128 ? -26.746 17.477 33.469 1.00 89.31 128 ASP A C 1
ATOM 1027 O O . ASP A 1 128 ? -26.626 17.655 34.681 1.00 89.31 128 ASP A O 1
ATOM 1031 N N . VAL A 1 129 ? -26.114 18.224 32.569 1.00 86.31 129 VAL A N 1
ATOM 1032 C CA . VAL A 1 129 ? -25.356 19.435 32.874 1.00 86.31 129 VAL A CA 1
ATOM 1033 C C . VAL A 1 129 ? -25.966 20.565 32.055 1.00 86.31 129 VAL A C 1
ATOM 1035 O O . VAL A 1 129 ? -25.702 20.684 30.858 1.00 86.31 129 VAL A O 1
ATOM 1038 N N . GLU A 1 130 ? -26.798 21.384 32.697 1.00 86.38 130 GLU A N 1
ATOM 1039 C CA . GLU A 1 130 ? -27.448 22.551 32.078 1.00 86.38 130 GLU A CA 1
ATOM 1040 C C . GLU A 1 130 ? -28.255 22.204 30.807 1.00 86.38 130 GLU A C 1
ATOM 1042 O O . GLU A 1 130 ? -28.208 22.915 29.800 1.00 86.38 130 GLU A O 1
ATOM 1047 N N . GLY A 1 131 ? -28.983 21.082 30.823 1.00 87.81 131 GLY A N 1
ATOM 1048 C CA . GLY A 1 131 ? -29.786 20.607 29.694 1.00 87.81 131 GLY A CA 1
ATOM 1049 C C . GLY A 1 131 ? -28.978 19.878 28.617 1.00 87.81 131 GLY A C 1
ATOM 1050 O O . GLY A 1 131 ? -29.513 19.568 27.549 1.00 87.81 131 GLY A O 1
ATOM 1051 N N . LYS A 1 132 ? -27.690 19.601 28.863 1.00 87.88 132 LYS A N 1
ATOM 1052 C CA . LYS A 1 132 ? -26.825 18.797 27.989 1.00 87.88 132 LYS A CA 1
ATOM 1053 C C . LYS A 1 132 ? -26.459 17.485 28.667 1.00 87.88 132 LYS A C 1
ATOM 1055 O O . LYS A 1 132 ? -26.070 17.457 29.829 1.00 87.88 132 LYS A O 1
ATOM 1060 N N . THR A 1 133 ? -26.507 16.395 27.908 1.00 91.31 133 THR A N 1
ATOM 1061 C CA . THR A 1 133 ? -26.114 15.077 28.411 1.00 91.31 133 THR A CA 1
ATOM 1062 C C . THR A 1 133 ? -24.596 14.899 28.363 1.00 91.31 133 THR A C 1
ATOM 1064 O O . THR A 1 133 ? -23.995 14.909 27.288 1.00 91.31 133 THR A O 1
ATOM 1067 N N . LEU A 1 134 ? -23.981 14.675 29.523 1.00 89.12 134 LEU A N 1
ATOM 1068 C CA . LEU A 1 134 ? -22.586 14.274 29.674 1.00 89.12 134 LEU A CA 1
ATOM 1069 C C . LEU A 1 134 ? -22.514 12.777 29.999 1.00 89.12 134 LEU A C 1
ATOM 1071 O O . LEU A 1 134 ? -22.935 12.343 31.068 1.00 89.12 134 LEU A O 1
ATOM 1075 N N . GLN A 1 135 ? -21.947 11.980 29.094 1.00 91.38 135 GLN A N 1
ATOM 1076 C CA . GLN A 1 135 ? -21.684 10.563 29.345 1.00 91.38 135 GLN A CA 1
ATOM 1077 C C . GLN A 1 135 ? -20.328 10.382 30.040 1.00 91.38 135 GLN A C 1
ATOM 1079 O O . GLN A 1 135 ? -19.307 10.848 29.532 1.00 91.38 135 GLN A O 1
ATOM 1084 N N . ALA A 1 136 ? -20.299 9.644 31.149 1.00 89.50 136 ALA A N 1
ATOM 1085 C CA . ALA A 1 136 ? -19.064 9.246 31.819 1.00 89.50 136 ALA A CA 1
ATOM 1086 C C . ALA A 1 136 ? -19.020 7.731 32.058 1.00 89.50 136 ALA A C 1
ATOM 1088 O O . ALA A 1 136 ? -20.035 7.101 32.350 1.00 89.50 136 ALA A O 1
ATOM 1089 N N . GLU A 1 137 ? -17.832 7.137 31.946 1.00 91.00 137 GLU A N 1
ATOM 1090 C CA . GLU A 1 137 ? -17.588 5.720 32.238 1.00 91.00 137 GLU A CA 1
ATOM 1091 C C . GLU A 1 137 ? -16.756 5.606 33.517 1.00 91.00 137 GLU A C 1
ATOM 1093 O O . GLU A 1 137 ? -15.727 6.274 33.657 1.00 91.00 137 GLU A O 1
ATOM 1098 N N . LEU A 1 138 ? -17.185 4.749 34.446 1.00 90.62 138 LEU A N 1
ATOM 1099 C CA . LEU A 1 138 ? -16.385 4.414 35.617 1.00 90.62 138 LEU A CA 1
ATOM 1100 C C . LEU A 1 138 ? -15.154 3.605 35.162 1.00 90.62 138 LEU A C 1
ATOM 1102 O O . LEU A 1 138 ? -15.323 2.556 34.540 1.00 90.62 138 LEU A O 1
ATOM 1106 N N . PRO A 1 139 ? -13.915 4.014 35.501 1.00 90.00 139 PRO A N 1
ATOM 1107 C CA . PRO A 1 139 ? -12.717 3.273 35.094 1.00 90.00 139 PRO A CA 1
ATOM 1108 C C . PRO A 1 139 ? -12.645 1.850 35.667 1.00 90.00 139 PRO A C 1
ATOM 1110 O O . PRO A 1 139 ? -12.016 0.967 35.082 1.00 90.00 139 PRO A O 1
ATOM 1113 N N . LYS A 1 140 ? -13.275 1.630 36.828 1.00 91.00 140 LYS A N 1
ATOM 1114 C CA . LYS A 1 140 ? -13.375 0.320 37.470 1.00 91.00 140 LYS A CA 1
ATOM 1115 C C . LYS A 1 140 ? -14.374 -0.561 36.716 1.00 91.00 140 LYS A C 1
ATOM 1117 O O . LYS A 1 140 ? -15.500 -0.150 36.449 1.00 91.00 140 LYS A O 1
ATOM 1122 N N . LYS A 1 141 ? -13.968 -1.803 36.458 1.00 93.56 141 LYS A N 1
ATOM 1123 C CA . LYS A 1 141 ? -14.845 -2.881 35.990 1.00 93.56 141 LYS A CA 1
ATOM 1124 C C . LYS A 1 141 ? -15.224 -3.792 37.157 1.00 93.56 141 LYS A C 1
ATOM 1126 O O . LYS A 1 141 ? -14.450 -3.917 38.104 1.00 93.56 141 LYS A O 1
ATOM 1131 N N . PHE A 1 142 ? -16.384 -4.428 37.065 1.00 94.50 142 PHE A N 1
ATOM 1132 C CA . PHE A 1 142 ? -16.866 -5.413 38.036 1.00 94.50 142 PHE A CA 1
ATOM 1133 C C . PHE A 1 142 ? -16.848 -6.805 37.414 1.00 94.50 142 PHE A C 1
ATOM 1135 O O . PHE A 1 142 ? -17.037 -6.937 36.205 1.00 94.50 142 PHE A O 1
ATOM 1142 N N . GLU A 1 143 ? -16.608 -7.836 38.217 1.00 94.25 143 GLU A N 1
ATOM 1143 C CA . GLU A 1 143 ? -16.550 -9.221 37.729 1.00 94.25 143 GLU A CA 1
ATOM 1144 C C . GLU A 1 143 ? -17.948 -9.842 37.631 1.00 94.25 143 GLU A C 1
ATOM 1146 O O . GLU A 1 143 ? -18.211 -10.657 36.747 1.00 94.25 143 GLU A O 1
ATOM 1151 N N . THR A 1 144 ? -18.870 -9.397 38.489 1.00 94.75 144 THR A N 1
ATOM 1152 C CA . THR A 1 144 ? -20.242 -9.907 38.572 1.00 94.75 144 THR A CA 1
ATOM 1153 C C . THR A 1 144 ? -21.273 -8.810 38.327 1.00 94.75 144 THR A C 1
ATOM 1155 O O . THR A 1 144 ? -21.008 -7.611 38.486 1.00 94.75 144 THR A O 1
ATOM 1158 N N . LYS A 1 145 ? -22.474 -9.224 37.910 1.00 94.94 145 LYS A N 1
ATOM 1159 C CA . LYS A 1 145 ? -23.581 -8.301 37.649 1.00 94.94 145 LYS A CA 1
ATOM 1160 C C . LYS A 1 145 ? -24.079 -7.697 38.957 1.00 94.94 145 LYS A C 1
ATOM 1162 O O . LYS A 1 145 ? -24.394 -6.514 39.014 1.00 94.94 145 LYS A O 1
ATOM 1167 N N . GLU A 1 146 ? -24.101 -8.508 40.005 1.00 95.12 146 GLU A N 1
ATOM 1168 C CA . GLU A 1 146 ? -24.586 -8.182 41.338 1.00 95.12 146 GLU A CA 1
ATOM 1169 C C . GLU A 1 146 ? -23.751 -7.062 41.969 1.00 95.12 146 GLU A C 1
ATOM 1171 O O . GLU A 1 146 ? -24.310 -6.112 42.513 1.00 95.12 146 GLU A O 1
ATOM 1176 N N . GLU A 1 147 ? -22.420 -7.114 41.840 1.00 94.06 147 GLU A N 1
ATOM 1177 C CA . GLU A 1 147 ? -21.537 -6.041 42.312 1.00 94.06 147 GLU A CA 1
ATOM 1178 C C . GLU A 1 147 ? -21.750 -4.732 41.546 1.00 94.06 147 GLU A C 1
ATOM 1180 O O . GLU A 1 147 ? -21.771 -3.654 42.148 1.00 94.06 147 GLU A O 1
ATOM 1185 N N . ALA A 1 148 ? -21.926 -4.814 40.223 1.00 94.44 148 ALA A N 1
ATOM 1186 C CA . ALA A 1 148 ? -22.192 -3.644 39.395 1.00 94.44 148 ALA A CA 1
ATOM 1187 C C . ALA A 1 148 ? -23.551 -3.009 39.738 1.00 94.44 148 ALA A C 1
ATOM 1189 O O . ALA A 1 148 ? -23.649 -1.790 39.874 1.00 94.44 148 ALA A O 1
ATOM 1190 N N . GLU A 1 149 ? -24.593 -3.823 39.928 1.00 94.00 149 GLU A N 1
ATOM 1191 C CA . GLU A 1 149 ? -25.925 -3.372 40.342 1.00 94.00 149 GLU A CA 1
ATOM 1192 C C . GLU A 1 149 ? -25.922 -2.791 41.762 1.00 94.00 149 GLU A C 1
ATOM 1194 O O . GLU A 1 149 ? -26.577 -1.778 42.012 1.00 94.00 149 GLU A O 1
ATOM 1199 N N . ALA A 1 150 ? -25.168 -3.385 42.689 1.00 92.69 150 ALA A N 1
ATOM 1200 C CA . ALA A 1 150 ? -25.001 -2.850 44.037 1.00 92.69 150 ALA A CA 1
ATOM 1201 C C . ALA A 1 150 ? -24.316 -1.475 44.012 1.00 92.69 150 ALA A C 1
ATOM 1203 O O . ALA A 1 150 ? -24.766 -0.549 44.687 1.00 92.69 150 ALA A O 1
ATOM 1204 N N . PHE A 1 151 ? -23.274 -1.311 43.190 1.00 91.56 151 PHE A N 1
ATOM 1205 C CA . PHE A 1 151 ? -22.636 -0.010 43.000 1.00 91.56 151 PHE A CA 1
ATOM 1206 C C . PHE A 1 151 ? -23.602 1.010 42.382 1.00 91.56 151 PHE A C 1
ATOM 1208 O O . PHE A 1 151 ? -23.702 2.123 42.888 1.00 91.56 151 PHE A O 1
ATOM 1215 N N . LEU A 1 152 ? -24.358 0.628 41.345 1.00 89.81 152 LEU A N 1
ATOM 1216 C CA . LEU A 1 152 ? -25.367 1.496 40.724 1.00 89.81 152 LEU A CA 1
ATOM 1217 C C . LEU A 1 152 ? -26.413 1.980 41.730 1.00 89.81 152 LEU A C 1
ATOM 1219 O O . LEU A 1 152 ? -26.737 3.164 41.739 1.00 89.81 152 LEU A O 1
ATOM 1223 N N . LYS A 1 153 ? -26.912 1.095 42.601 1.00 90.06 153 LYS A N 1
ATOM 1224 C CA . LYS A 1 153 ? -27.871 1.470 43.652 1.00 90.06 153 LYS A CA 1
ATOM 1225 C C . LYS A 1 153 ? -27.290 2.513 44.604 1.00 90.06 153 LYS A C 1
ATOM 1227 O O . LYS A 1 153 ? -27.974 3.481 44.911 1.00 90.06 153 LYS A O 1
ATOM 1232 N N . ASN A 1 154 ? -26.022 2.370 44.993 1.00 87.81 154 ASN A N 1
ATOM 1233 C CA . ASN A 1 154 ? -25.338 3.368 45.822 1.00 87.81 154 ASN A CA 1
ATOM 1234 C C . ASN A 1 154 ? -25.152 4.716 45.103 1.00 87.81 154 ASN A C 1
ATOM 1236 O O . ASN A 1 154 ? -25.013 5.741 45.763 1.00 87.81 154 ASN A O 1
ATOM 1240 N N . CYS A 1 155 ? -25.139 4.731 43.768 1.00 88.00 155 CYS A N 1
ATOM 1241 C CA . CYS A 1 155 ? -25.038 5.956 42.979 1.00 88.00 155 CYS A CA 1
ATOM 1242 C C . CYS A 1 155 ? -26.362 6.711 42.821 1.00 88.00 155 CYS A C 1
ATOM 1244 O O . CYS A 1 155 ? -26.313 7.900 42.532 1.00 88.00 155 CYS A O 1
ATOM 1246 N N . LEU A 1 156 ? -27.521 6.066 43.000 1.00 82.38 156 LEU A N 1
ATOM 1247 C CA . LEU A 1 156 ? -28.827 6.726 42.837 1.00 82.38 156 LEU A CA 1
ATOM 1248 C C . LEU A 1 156 ? -29.071 7.832 43.872 1.00 82.38 156 LEU A C 1
ATOM 1250 O O . LEU A 1 156 ? -29.769 8.794 43.576 1.00 82.38 156 LEU A O 1
ATOM 1254 N N . GLU A 1 157 ? -28.504 7.687 45.070 1.00 81.12 157 GLU A N 1
ATOM 1255 C CA . GLU A 1 157 ? -28.631 8.653 46.171 1.00 81.12 157 GLU A CA 1
ATOM 1256 C C . GLU A 1 157 ? -27.424 9.602 46.270 1.00 81.12 157 GLU A C 1
ATOM 1258 O O . GLU A 1 157 ? -27.328 10.375 47.219 1.00 81.12 157 GLU A O 1
ATOM 1263 N N . ALA A 1 158 ? -26.466 9.513 45.344 1.00 84.12 158 ALA A N 1
ATOM 1264 C CA . ALA A 1 158 ? -25.214 10.252 45.434 1.00 84.12 158 ALA A CA 1
ATOM 1265 C C . ALA A 1 158 ? -25.229 11.542 44.615 1.00 84.12 158 ALA A C 1
ATOM 1267 O O . ALA A 1 158 ? -25.704 11.572 43.479 1.00 84.12 158 ALA A O 1
ATOM 1268 N N . ASP A 1 159 ? -24.596 12.573 45.168 1.00 84.44 159 ASP A N 1
ATOM 1269 C CA . ASP A 1 159 ? -24.318 13.809 44.452 1.00 84.44 159 ASP A CA 1
ATOM 1270 C C . ASP A 1 159 ? -23.005 13.686 43.674 1.00 84.44 159 ASP A C 1
ATOM 1272 O O . ASP A 1 159 ? -21.971 13.237 44.184 1.00 84.44 159 ASP A O 1
ATOM 1276 N N . PHE A 1 160 ? -23.039 14.118 42.417 1.00 85.12 160 PHE A N 1
ATOM 1277 C CA . PHE A 1 160 ? -21.878 14.142 41.537 1.00 85.12 160 PHE A CA 1
ATOM 1278 C C . PHE A 1 160 ? -21.510 15.585 41.212 1.00 85.12 160 PHE A C 1
ATOM 1280 O O . PHE A 1 160 ? -22.364 16.415 40.915 1.00 85.12 160 PHE A O 1
ATOM 1287 N N . SER A 1 161 ? -20.215 15.879 41.230 1.00 85.25 161 SER A N 1
ATOM 1288 C CA . SER A 1 161 ? -19.672 17.173 40.813 1.00 85.25 161 SER A CA 1
ATOM 1289 C C . SER A 1 161 ? -18.541 16.966 39.811 1.00 85.25 161 SER A C 1
ATOM 1291 O O . SER A 1 161 ? -18.040 15.860 39.638 1.00 85.25 161 SER A O 1
ATOM 1293 N N . ILE A 1 162 ? -18.124 18.013 39.106 1.00 84.38 162 ILE A N 1
ATOM 1294 C CA . ILE A 1 162 ? -16.921 17.950 38.269 1.00 84.38 162 ILE A CA 1
ATOM 1295 C C . ILE A 1 162 ? -15.721 18.307 39.141 1.00 84.38 162 ILE A C 1
ATOM 1297 O O . ILE A 1 162 ? -15.649 19.412 39.669 1.00 84.38 162 ILE A O 1
ATOM 1301 N N . LYS A 1 163 ? -14.766 17.377 39.292 1.00 84.88 163 LYS A N 1
ATOM 1302 C CA . LYS A 1 163 ? -13.554 17.601 40.100 1.00 84.88 163 LYS A CA 1
ATOM 1303 C C . LYS A 1 163 ? -12.633 18.606 39.428 1.00 84.88 163 LYS A C 1
ATOM 1305 O O . LYS A 1 163 ? -12.045 19.460 40.082 1.00 84.88 163 LYS A O 1
ATOM 1310 N N . SER A 1 164 ? -12.439 18.426 38.128 1.00 81.25 164 SER A N 1
ATOM 1311 C CA . SER A 1 164 ? -11.571 19.264 37.318 1.00 81.25 164 SER A CA 1
ATOM 1312 C C . SER A 1 164 ? -12.005 19.236 35.859 1.00 81.25 164 SER A C 1
ATOM 1314 O O . SER A 1 164 ? -12.664 18.306 35.394 1.00 81.25 164 SER A O 1
ATOM 1316 N N . LEU A 1 165 ? -11.618 20.281 35.137 1.00 81.44 165 LEU A N 1
ATOM 1317 C CA . LEU A 1 165 ? -11.745 20.372 33.694 1.00 81.44 165 LEU A CA 1
ATOM 1318 C C . LEU A 1 165 ? -10.345 20.563 33.122 1.00 81.44 165 LEU A C 1
ATOM 1320 O O . LEU A 1 165 ? -9.737 21.613 33.311 1.00 81.44 165 LEU A O 1
ATOM 1324 N N . GLU A 1 166 ? -9.825 19.542 32.445 1.00 81.75 166 GLU A N 1
ATOM 1325 C CA . GLU A 1 166 ? -8.527 19.622 31.775 1.00 81.75 166 GLU A CA 1
ATOM 1326 C C . GLU A 1 166 ? -8.711 19.552 30.261 1.00 81.75 166 GLU A C 1
ATOM 1328 O O . GLU A 1 166 ? -9.140 18.528 29.728 1.00 81.75 166 GLU A O 1
ATOM 1333 N N . THR A 1 167 ? -8.311 20.610 29.557 1.00 80.69 167 THR A N 1
ATOM 1334 C CA . THR A 1 167 ? -8.204 20.607 28.093 1.00 80.69 167 THR A CA 1
ATOM 1335 C C . THR A 1 167 ? -6.733 20.556 27.720 1.00 80.69 167 THR A C 1
ATOM 1337 O O . THR A 1 167 ? -5.981 21.489 27.998 1.00 80.69 167 THR A O 1
ATOM 1340 N N . LYS A 1 168 ? -6.302 19.453 27.101 1.00 83.19 168 LYS A N 1
ATOM 1341 C CA . LYS A 1 168 ? -4.924 19.316 26.613 1.00 83.19 168 LYS A CA 1
ATOM 1342 C C . LYS A 1 168 ? -4.895 19.515 25.099 1.00 83.19 168 LYS A C 1
ATOM 1344 O O . LYS A 1 168 ? -5.639 18.812 24.404 1.00 83.19 168 LYS A O 1
ATOM 1349 N N . PRO A 1 169 ? -4.048 20.424 24.579 1.00 85.19 169 PRO A N 1
AT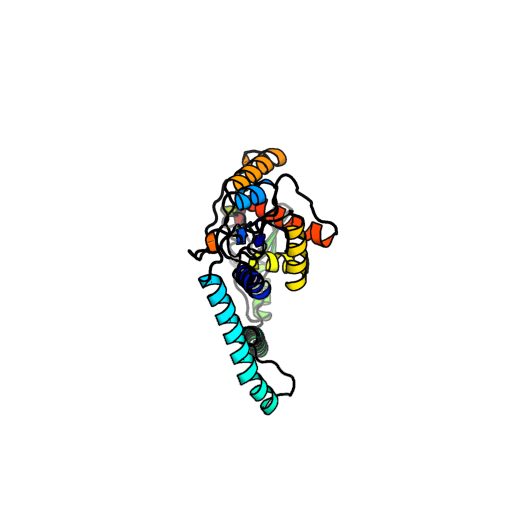OM 1350 C CA . PRO A 1 169 ? -3.844 20.527 23.145 1.00 85.19 169 PRO A CA 1
ATOM 1351 C C . PRO A 1 169 ? -3.207 19.226 22.656 1.00 85.19 169 PRO A C 1
ATOM 1353 O O . PRO A 1 169 ? -2.194 18.768 23.187 1.00 85.19 169 PRO A O 1
ATOM 1356 N N . ALA A 1 170 ? -3.815 18.616 21.649 1.00 88.50 170 ALA A N 1
ATOM 1357 C CA . ALA A 1 170 ? -3.315 17.421 21.000 1.00 88.50 170 ALA A CA 1
ATOM 1358 C C . ALA A 1 170 ? -3.087 17.717 19.519 1.00 88.50 170 ALA A C 1
ATOM 1360 O O . ALA A 1 170 ? -3.861 18.419 18.874 1.00 88.50 170 ALA A O 1
ATOM 1361 N N . LYS A 1 171 ? -2.013 17.158 18.967 1.00 90.50 171 LYS A N 1
ATOM 1362 C CA . LYS A 1 171 ? -1.715 17.252 17.539 1.00 90.50 171 LYS A CA 1
ATOM 1363 C C . LYS A 1 171 ? -1.781 15.872 16.925 1.00 90.50 171 LYS A C 1
ATOM 1365 O O . LYS A 1 171 ? -1.316 14.898 17.518 1.00 90.50 171 LYS A O 1
ATOM 1370 N N . LYS A 1 172 ? -2.347 15.791 15.725 1.00 92.81 172 LYS A N 1
ATOM 1371 C CA . LYS A 1 172 ? -2.330 14.574 14.919 1.00 92.81 172 LYS A CA 1
ATOM 1372 C C . LYS A 1 172 ? -1.621 14.858 13.606 1.00 92.81 172 LYS A C 1
ATOM 1374 O O . LYS A 1 172 ? -2.160 15.544 12.738 1.00 92.81 172 LYS A O 1
ATOM 1379 N N . SER A 1 173 ? -0.420 14.309 13.473 1.00 94.31 173 SER A N 1
ATOM 1380 C CA . SER A 1 173 ? 0.356 14.430 12.246 1.00 94.31 173 SER A CA 1
ATOM 1381 C C . SER A 1 173 ? -0.187 13.518 11.143 1.00 94.31 173 SER A C 1
ATOM 1383 O O . SER A 1 173 ? -0.696 12.427 11.436 1.00 94.31 173 SER A O 1
ATOM 1385 N N . PRO A 1 174 ? -0.078 13.936 9.872 1.00 95.44 174 PRO A N 1
ATOM 1386 C CA . PRO A 1 174 ? -0.410 13.084 8.745 1.00 95.44 174 PRO A CA 1
ATOM 1387 C C . PRO A 1 174 ? 0.440 11.813 8.707 1.00 95.44 174 PRO A C 1
ATOM 1389 O O . PRO A 1 174 ? 1.584 11.778 9.160 1.00 95.44 174 PRO A O 1
ATOM 1392 N N . ALA A 1 175 ? -0.131 10.762 8.127 1.00 96.38 175 ALA A N 1
ATOM 1393 C CA . ALA A 1 175 ? 0.611 9.546 7.827 1.00 96.38 175 ALA A CA 1
ATOM 1394 C C . ALA A 1 175 ? 1.604 9.788 6.673 1.00 96.38 175 ALA A C 1
ATOM 1396 O O . ALA A 1 175 ? 1.340 10.644 5.824 1.00 96.38 175 ALA A O 1
ATOM 1397 N N . PRO A 1 176 ? 2.698 9.011 6.597 1.00 96.69 176 PRO A N 1
ATOM 1398 C CA . PRO A 1 176 ? 3.624 9.102 5.479 1.00 96.69 176 PRO A CA 1
ATOM 1399 C C . PRO A 1 176 ? 2.962 8.697 4.145 1.00 96.69 176 PRO A C 1
ATOM 1401 O O . PRO A 1 176 ? 1.900 8.054 4.150 1.00 96.69 176 PRO A O 1
ATOM 1404 N N . PRO A 1 177 ? 3.602 9.024 3.006 1.00 97.25 177 PRO A N 1
ATOM 1405 C CA . PRO A 1 177 ? 3.244 8.496 1.693 1.00 97.25 177 PRO A CA 1
ATOM 1406 C C . PRO A 1 177 ? 3.177 6.965 1.662 1.00 97.25 177 PRO A C 1
ATOM 1408 O O . PRO A 1 177 ? 3.665 6.271 2.560 1.00 97.25 177 PRO A O 1
ATOM 1411 N N . PHE A 1 178 ? 2.552 6.416 0.623 1.00 97.88 178 PHE A N 1
ATOM 1412 C CA . PHE A 1 178 ? 2.379 4.974 0.525 1.00 97.88 178 PHE A CA 1
ATOM 1413 C C . PHE A 1 178 ? 3.673 4.242 0.159 1.00 97.88 178 PHE A C 1
ATOM 1415 O O . PHE A 1 178 ? 4.368 4.614 -0.778 1.00 97.88 178 PHE A O 1
ATOM 1422 N N . THR A 1 179 ? 3.914 3.126 0.844 1.00 96.25 179 THR A N 1
ATOM 1423 C CA . THR A 1 179 ? 4.713 2.007 0.333 1.00 96.25 179 THR A CA 1
ATOM 1424 C C . THR A 1 179 ? 3.769 0.966 -0.257 1.00 96.25 179 THR A C 1
ATOM 1426 O O . THR A 1 179 ? 2.549 1.044 -0.084 1.00 96.25 179 THR A O 1
ATOM 1429 N N . THR A 1 180 ? 4.324 -0.082 -0.864 1.00 96.19 180 THR A N 1
ATOM 1430 C CA . THR A 1 180 ? 3.550 -1.243 -1.335 1.00 96.19 180 THR A CA 1
ATOM 1431 C C . THR A 1 180 ? 2.658 -1.815 -0.229 1.00 96.19 180 THR A C 1
ATOM 1433 O O . THR A 1 180 ? 1.466 -2.043 -0.427 1.00 96.19 180 THR A O 1
ATOM 1436 N N . SER A 1 181 ? 3.224 -2.014 0.967 1.00 95.94 181 SER A N 1
ATOM 1437 C CA . SER A 1 181 ? 2.521 -2.642 2.091 1.00 95.94 181 SER A CA 1
ATOM 1438 C C . SER A 1 181 ? 1.406 -1.751 2.636 1.00 95.94 181 SER A C 1
ATOM 1440 O O . SER A 1 181 ? 0.287 -2.217 2.857 1.00 95.94 181 SER A O 1
ATOM 1442 N N . THR A 1 182 ? 1.668 -0.453 2.823 1.00 98.06 182 THR A N 1
ATOM 1443 C CA . THR A 1 182 ? 0.655 0.457 3.374 1.00 98.06 182 THR A CA 1
ATOM 1444 C C . THR A 1 182 ? -0.445 0.776 2.364 1.00 98.06 182 THR A C 1
ATOM 1446 O O . THR A 1 182 ? -1.590 0.963 2.782 1.00 98.06 182 THR A O 1
ATOM 1449 N N . LEU A 1 183 ? -0.147 0.771 1.057 1.00 98.69 183 LEU A N 1
ATOM 1450 C CA . LEU A 1 183 ? -1.161 0.880 0.006 1.00 98.69 183 LEU A CA 1
ATOM 1451 C C . LEU A 1 183 ? -2.108 -0.319 0.033 1.00 98.69 183 LEU A C 1
ATOM 1453 O O . LEU A 1 183 ? -3.321 -0.134 0.068 1.00 98.69 183 LEU A O 1
ATOM 1457 N N . GLN A 1 184 ? -1.566 -1.539 0.065 1.00 98.69 184 GLN A N 1
ATOM 1458 C CA . GLN A 1 184 ? -2.364 -2.768 0.115 1.00 98.69 184 GLN A CA 1
ATOM 1459 C C . GLN A 1 184 ? -3.276 -2.811 1.348 1.00 98.69 184 GLN A C 1
ATOM 1461 O O . GLN A 1 184 ? -4.458 -3.135 1.230 1.00 98.69 184 GLN A O 1
ATOM 1466 N N . GLN A 1 185 ? -2.755 -2.431 2.518 1.00 98.44 185 GLN A N 1
ATOM 1467 C CA . GLN A 1 185 ? -3.533 -2.375 3.757 1.00 98.44 185 GLN A CA 1
ATOM 1468 C C . GLN A 1 185 ? -4.675 -1.352 3.676 1.00 98.44 185 GLN A C 1
ATOM 1470 O O . GLN A 1 185 ? -5.821 -1.672 3.993 1.00 98.44 185 GLN A O 1
ATOM 1475 N N . GLU A 1 186 ? -4.395 -0.123 3.230 1.00 98.56 186 GLU A N 1
ATOM 1476 C CA . GLU A 1 186 ? -5.427 0.917 3.146 1.00 98.56 186 GLU A CA 1
ATOM 1477 C C . GLU A 1 186 ? -6.442 0.647 2.034 1.00 98.56 186 GLU A C 1
ATOM 1479 O O . GLU A 1 186 ? -7.626 0.913 2.235 1.00 98.56 186 GLU A O 1
ATOM 1484 N N . ALA A 1 187 ? -6.021 0.092 0.896 1.00 98.62 187 ALA A N 1
ATOM 1485 C CA . ALA A 1 187 ? -6.926 -0.310 -0.177 1.00 98.62 187 ALA A CA 1
ATOM 1486 C C . ALA A 1 187 ? -7.858 -1.442 0.281 1.00 98.62 187 ALA A C 1
ATOM 1488 O O . ALA A 1 187 ? -9.064 -1.376 0.039 1.00 98.62 187 ALA A O 1
ATOM 1489 N N . SER A 1 188 ? -7.347 -2.425 1.028 1.00 98.50 188 SER A N 1
ATOM 1490 C CA . SER A 1 188 ? -8.188 -3.452 1.648 1.00 98.50 188 SER A CA 1
ATOM 1491 C C . SER A 1 188 ? -9.174 -2.850 2.652 1.00 98.50 188 SER A C 1
ATOM 1493 O O . SER A 1 188 ? -10.364 -3.149 2.587 1.00 98.50 188 SER A O 1
ATOM 1495 N N . ARG A 1 189 ? -8.714 -1.953 3.531 1.00 98.25 189 ARG A N 1
ATOM 1496 C CA . ARG A 1 189 ? -9.539 -1.371 4.600 1.00 98.25 189 ARG A CA 1
ATOM 1497 C C . ARG A 1 189 ? -10.611 -0.402 4.098 1.00 98.25 189 ARG A C 1
ATOM 1499 O O . ARG A 1 189 ? -11.704 -0.372 4.650 1.00 98.25 189 ARG A O 1
ATOM 1506 N N . LYS A 1 190 ? -10.285 0.436 3.110 1.00 98.00 190 LYS A N 1
ATOM 1507 C CA . LYS A 1 190 ? -11.156 1.531 2.640 1.00 98.00 190 LYS A CA 1
ATOM 1508 C C . LYS A 1 190 ? -11.895 1.210 1.352 1.00 98.00 190 LYS A C 1
ATOM 1510 O O . LYS A 1 190 ? -12.987 1.726 1.132 1.00 98.00 190 LYS A O 1
ATOM 1515 N N . LEU A 1 191 ? -11.280 0.425 0.469 1.00 98.12 191 LEU A N 1
ATOM 1516 C CA . LEU A 1 191 ? -11.829 0.136 -0.855 1.00 98.12 191 LEU A CA 1
ATOM 1517 C C . LEU A 1 191 ? -12.348 -1.296 -0.985 1.00 98.12 191 LEU A C 1
ATOM 1519 O O . LEU A 1 191 ? -13.043 -1.569 -1.965 1.00 98.12 191 LEU A O 1
ATOM 1523 N N . TYR A 1 192 ? -12.066 -2.155 0.004 1.00 98.12 192 TYR A N 1
ATOM 1524 C CA . TYR A 1 192 ? -12.371 -3.588 0.009 1.00 98.12 192 TYR A CA 1
ATOM 1525 C C . TYR A 1 192 ? -11.684 -4.355 -1.128 1.00 98.12 192 TYR A C 1
ATOM 1527 O O . TYR A 1 192 ? -12.168 -5.391 -1.577 1.00 98.12 192 TYR A O 1
ATOM 1535 N N . PHE A 1 193 ? -10.545 -3.850 -1.611 1.00 98.62 193 PHE A N 1
ATOM 1536 C CA . PHE A 1 193 ? -9.763 -4.527 -2.643 1.00 98.62 193 PHE A CA 1
ATOM 1537 C C . PHE A 1 193 ? -8.881 -5.608 -2.030 1.00 98.62 193 PHE A C 1
ATOM 1539 O O . PHE A 1 193 ? -8.237 -5.403 -1.000 1.00 98.62 193 PHE A O 1
ATOM 1546 N N . SER A 1 194 ? -8.797 -6.756 -2.702 1.00 98.44 194 SER A N 1
ATOM 1547 C CA . SER A 1 194 ? -7.766 -7.741 -2.379 1.00 98.44 194 SER A CA 1
ATOM 1548 C C . SER A 1 194 ? -6.374 -7.186 -2.705 1.00 98.44 194 SER A C 1
ATOM 1550 O O . SER A 1 194 ? -6.221 -6.252 -3.501 1.00 98.44 194 SER A O 1
ATOM 1552 N N . VAL A 1 195 ? -5.332 -7.792 -2.130 1.00 97.56 195 VAL A N 1
ATOM 1553 C CA . VAL A 1 195 ? -3.936 -7.449 -2.451 1.00 97.56 195 VAL A CA 1
ATOM 1554 C C . VAL A 1 195 ? -3.675 -7.580 -3.955 1.00 97.56 195 VAL A C 1
ATOM 1556 O O . VAL A 1 195 ? -3.128 -6.665 -4.567 1.00 97.56 195 VAL A O 1
ATOM 1559 N N . ALA A 1 196 ? -4.130 -8.678 -4.568 1.00 98.00 196 ALA A N 1
ATOM 1560 C CA . ALA A 1 196 ? -3.959 -8.925 -5.998 1.00 98.00 196 ALA A CA 1
ATOM 1561 C C . ALA A 1 196 ? -4.680 -7.875 -6.856 1.00 98.00 196 ALA A C 1
ATOM 1563 O O . ALA A 1 196 ? -4.096 -7.329 -7.789 1.00 98.00 196 ALA A O 1
ATOM 1564 N N . GLN A 1 197 ? -5.927 -7.541 -6.511 1.00 98.44 197 GLN A N 1
ATOM 1565 C CA . GLN A 1 197 ? -6.682 -6.502 -7.209 1.00 98.44 197 GLN A CA 1
ATOM 1566 C C . GLN A 1 197 ? -5.995 -5.136 -7.091 1.00 98.44 197 GLN A C 1
ATOM 1568 O O . GLN A 1 197 ? -5.848 -4.445 -8.094 1.00 98.44 197 GLN A O 1
ATOM 1573 N N . THR A 1 198 ? -5.528 -4.775 -5.893 1.00 98.69 198 THR A N 1
ATOM 1574 C CA . THR A 1 198 ? -4.811 -3.515 -5.648 1.00 98.69 198 THR A CA 1
ATOM 1575 C C . THR A 1 198 ? -3.571 -3.406 -6.529 1.00 98.69 198 THR A C 1
ATOM 1577 O O . THR A 1 198 ? -3.391 -2.396 -7.203 1.00 98.69 198 THR A O 1
ATOM 1580 N N . MET A 1 199 ? -2.745 -4.457 -6.579 1.00 98.31 199 MET A N 1
ATOM 1581 C CA . MET A 1 199 ? -1.520 -4.446 -7.384 1.00 98.31 199 MET A CA 1
ATOM 1582 C C . MET A 1 199 ? -1.801 -4.426 -8.888 1.00 98.31 199 MET A C 1
ATOM 1584 O O . MET A 1 199 ? -1.107 -3.719 -9.610 1.00 98.31 199 MET A O 1
ATOM 1588 N N . ASN A 1 200 ? -2.836 -5.129 -9.359 1.00 98.44 200 ASN A N 1
ATOM 1589 C CA . ASN A 1 200 ? -3.240 -5.087 -10.768 1.00 98.44 200 ASN A CA 1
ATOM 1590 C C . ASN A 1 200 ? -3.705 -3.689 -11.196 1.00 98.44 200 ASN A C 1
ATOM 1592 O O . ASN A 1 200 ? -3.368 -3.229 -12.282 1.00 98.44 200 ASN A O 1
ATOM 1596 N N . ILE A 1 201 ? -4.476 -3.001 -10.354 1.00 98.62 201 ILE A N 1
ATOM 1597 C CA . ILE A 1 201 ? -4.936 -1.636 -10.638 1.00 98.62 201 ILE A CA 1
ATOM 1598 C C . ILE A 1 201 ? -3.758 -0.655 -10.575 1.00 98.62 201 ILE A C 1
ATOM 1600 O O . ILE A 1 201 ? -3.608 0.176 -11.466 1.00 98.62 201 ILE A O 1
ATOM 1604 N N . ALA A 1 202 ? -2.892 -0.773 -9.563 1.00 98.44 202 ALA A N 1
ATOM 1605 C CA . ALA A 1 202 ? -1.706 0.071 -9.438 1.00 98.44 202 ALA A CA 1
ATOM 1606 C C . ALA A 1 202 ? -0.755 -0.090 -10.637 1.00 98.44 202 ALA A C 1
ATOM 1608 O O . ALA A 1 202 ? -0.264 0.912 -11.145 1.00 98.44 202 ALA A O 1
ATOM 1609 N N . GLN A 1 203 ? -0.570 -1.315 -11.148 1.00 97.62 203 GLN A N 1
ATOM 1610 C CA . GLN A 1 203 ? 0.187 -1.572 -12.379 1.00 97.62 203 GLN A CA 1
ATOM 1611 C C . GLN A 1 203 ? -0.385 -0.770 -13.558 1.00 97.62 203 GLN A C 1
ATOM 1613 O O . GLN A 1 203 ? 0.354 -0.052 -14.219 1.00 97.62 203 GLN A O 1
ATOM 1618 N N . LYS A 1 204 ? -1.704 -0.824 -13.788 1.00 98.25 204 LYS A N 1
ATOM 1619 C CA . LYS A 1 204 ? -2.353 -0.070 -14.877 1.00 98.25 204 LYS A CA 1
ATOM 1620 C C . LYS A 1 204 ? -2.201 1.445 -14.719 1.00 98.25 204 LYS A C 1
ATOM 1622 O O . LYS A 1 204 ? -1.996 2.156 -15.704 1.00 98.25 204 LYS A O 1
ATOM 1627 N N . LEU A 1 205 ? -2.305 1.954 -13.491 1.00 98.31 205 LEU A N 1
ATOM 1628 C CA . LEU A 1 205 ? -2.089 3.374 -13.196 1.00 98.31 205 LEU A CA 1
ATOM 1629 C C . LEU A 1 205 ? -0.631 3.787 -13.456 1.00 98.31 205 LEU A C 1
ATOM 1631 O O . LEU A 1 205 ? -0.392 4.856 -14.009 1.00 98.31 205 LEU A O 1
ATOM 1635 N N . TYR A 1 206 ? 0.339 2.941 -13.106 1.00 96.94 206 TYR A N 1
ATOM 1636 C CA . TYR A 1 206 ? 1.756 3.174 -13.387 1.00 96.94 206 TYR A CA 1
ATOM 1637 C C . TYR A 1 206 ? 2.044 3.154 -14.895 1.00 96.94 206 TYR A C 1
ATOM 1639 O O . TYR A 1 206 ? 2.613 4.104 -15.426 1.00 96.94 206 TYR A O 1
ATOM 1647 N N . GLU A 1 207 ? 1.566 2.129 -15.607 1.00 95.38 207 GLU A N 1
ATOM 1648 C CA . GLU A 1 207 ? 1.743 1.969 -17.059 1.00 95.38 207 GLU A CA 1
ATOM 1649 C C . GLU A 1 207 ? 1.081 3.088 -17.875 1.00 95.38 207 GLU A C 1
ATOM 1651 O O . GLU A 1 207 ? 1.528 3.414 -18.972 1.00 95.38 207 GLU A O 1
ATOM 1656 N N . SER A 1 208 ? 0.025 3.705 -17.336 1.00 96.19 208 SER A N 1
ATOM 1657 C CA . SER A 1 208 ? -0.614 4.891 -17.921 1.00 96.19 208 SER A CA 1
ATOM 1658 C C . SER A 1 208 ? 0.007 6.221 -17.473 1.00 96.19 208 SER A C 1
ATOM 1660 O O . SER A 1 208 ? -0.523 7.281 -17.810 1.00 96.19 208 SER A O 1
ATOM 1662 N N . GLY A 1 209 ? 1.119 6.182 -16.732 1.00 95.94 209 GLY A N 1
ATOM 1663 C CA . GLY A 1 209 ? 1.873 7.358 -16.298 1.00 95.94 209 GLY A CA 1
ATOM 1664 C C . GLY A 1 209 ? 1.185 8.187 -15.214 1.00 95.94 209 GLY A C 1
ATOM 1665 O O . GLY A 1 209 ? 1.494 9.368 -15.073 1.00 95.94 209 GLY A O 1
ATOM 1666 N N . LYS A 1 210 ? 0.238 7.609 -14.464 1.00 97.56 210 LYS A N 1
ATOM 1667 C CA . LYS A 1 210 ? -0.542 8.319 -13.434 1.00 97.56 210 LYS A CA 1
ATOM 1668 C C . LYS A 1 210 ? 0.081 8.257 -12.046 1.00 97.56 210 LYS A C 1
ATOM 1670 O O . LYS A 1 210 ? -0.064 9.200 -11.274 1.00 97.56 210 LYS A O 1
ATOM 1675 N N . ILE A 1 211 ? 0.789 7.183 -11.721 1.00 98.00 211 ILE A N 1
ATOM 1676 C CA . ILE A 1 211 ? 1.489 7.047 -10.437 1.00 98.00 211 ILE A CA 1
ATOM 1677 C C . ILE A 1 211 ? 2.944 6.631 -10.641 1.00 98.00 211 ILE A C 1
ATOM 1679 O O . ILE A 1 211 ? 3.318 6.150 -11.711 1.00 98.00 211 ILE A O 1
ATOM 1683 N N . THR A 1 212 ? 3.754 6.802 -9.602 1.00 96.81 212 THR A N 1
ATOM 1684 C CA . THR A 1 212 ? 5.098 6.219 -9.512 1.00 96.81 212 THR A CA 1
ATOM 1685 C C . THR A 1 212 ? 5.048 4.696 -9.352 1.00 96.81 212 THR A C 1
ATOM 1687 O O . THR A 1 212 ? 3.998 4.104 -9.080 1.00 96.81 212 THR A O 1
ATOM 1690 N N . TYR A 1 213 ? 6.200 4.045 -9.520 1.00 94.94 213 TYR A N 1
ATOM 1691 C CA . TYR A 1 213 ? 6.335 2.595 -9.430 1.00 94.94 213 TYR A CA 1
ATOM 1692 C C . TYR A 1 213 ? 5.802 2.043 -8.096 1.00 94.94 213 TYR A C 1
ATOM 1694 O O . TYR A 1 213 ? 6.228 2.426 -7.007 1.00 94.94 213 TYR A O 1
ATOM 1702 N N . MET A 1 214 ? 4.853 1.111 -8.182 1.00 95.62 214 MET A N 1
ATOM 1703 C CA . MET A 1 214 ? 4.059 0.634 -7.045 1.00 95.62 214 MET A CA 1
ATOM 1704 C C . MET A 1 214 ? 4.726 -0.467 -6.208 1.00 95.62 214 MET A C 1
ATOM 1706 O O . MET A 1 214 ? 4.134 -0.917 -5.227 1.00 95.62 214 MET A O 1
ATOM 1710 N N . ARG A 1 215 ? 5.920 -0.941 -6.592 1.00 92.69 215 ARG A N 1
ATOM 1711 C CA . ARG A 1 215 ? 6.715 -1.907 -5.814 1.00 92.69 215 ARG A CA 1
ATOM 1712 C C . ARG A 1 215 ? 7.893 -1.197 -5.163 1.00 92.69 215 ARG A C 1
ATOM 1714 O O . ARG A 1 215 ? 9.021 -1.256 -5.630 1.00 92.69 215 ARG A O 1
ATOM 1721 N N . THR A 1 216 ? 7.589 -0.516 -4.071 1.00 90.38 216 THR A N 1
ATOM 1722 C CA . THR A 1 216 ? 8.524 0.293 -3.288 1.00 90.38 216 THR A CA 1
ATOM 1723 C C . THR A 1 216 ? 8.297 0.076 -1.793 1.00 90.38 216 THR A C 1
ATOM 1725 O O . THR A 1 216 ? 7.161 -0.133 -1.339 1.00 90.38 216 THR A O 1
ATOM 1728 N N . ASP A 1 217 ? 9.373 0.099 -1.022 1.00 90.38 217 ASP A N 1
ATOM 1729 C CA . ASP A 1 217 ? 9.391 0.208 0.438 1.00 90.38 217 ASP A CA 1
ATOM 1730 C C . ASP A 1 217 ? 9.741 1.632 0.905 1.00 90.38 217 ASP A C 1
ATOM 1732 O O . ASP A 1 217 ? 9.727 1.909 2.107 1.00 90.38 217 ASP A O 1
ATOM 1736 N N . SER A 1 218 ? 9.985 2.543 -0.040 1.00 90.00 218 SER A N 1
ATOM 1737 C CA . SER A 1 218 ? 10.395 3.910 0.232 1.00 90.00 218 SER A CA 1
ATOM 1738 C C . SER A 1 218 ? 9.231 4.809 0.635 1.00 90.00 218 SER A C 1
ATOM 1740 O O . SER A 1 218 ? 8.134 4.738 0.080 1.00 90.00 218 SER A O 1
ATOM 1742 N N . LEU A 1 219 ? 9.490 5.694 1.598 1.00 92.44 219 LEU A N 1
ATOM 1743 C CA . LEU A 1 219 ? 8.594 6.787 1.989 1.00 92.44 219 LEU A CA 1
ATOM 1744 C C . LEU A 1 219 ? 8.991 8.130 1.360 1.00 92.44 219 LEU A C 1
ATOM 1746 O O . LEU A 1 219 ? 8.333 9.143 1.610 1.00 92.44 219 LEU A O 1
ATOM 1750 N N . ASN A 1 220 ? 10.077 8.150 0.585 1.00 91.00 220 ASN A N 1
ATOM 1751 C CA . ASN A 1 220 ? 10.674 9.371 0.070 1.00 91.00 220 ASN A CA 1
ATOM 1752 C C . ASN A 1 220 ? 9.837 9.988 -1.062 1.00 91.00 220 ASN A C 1
ATOM 1754 O O . ASN A 1 220 ? 9.311 9.279 -1.918 1.00 91.00 220 ASN A O 1
ATOM 1758 N N . LEU A 1 221 ? 9.767 11.316 -1.101 1.00 92.50 221 LEU A N 1
ATOM 1759 C CA . LEU A 1 221 ? 9.238 12.080 -2.233 1.00 92.50 221 LEU A CA 1
ATOM 1760 C C . LEU A 1 221 ? 10.389 12.903 -2.814 1.00 92.50 221 LEU A C 1
ATOM 1762 O O . LEU A 1 221 ? 11.148 13.511 -2.057 1.00 92.50 221 LEU A O 1
ATOM 1766 N N . SER A 1 222 ? 10.524 12.933 -4.138 1.00 90.31 222 SER A N 1
ATOM 1767 C CA . SER A 1 222 ? 11.492 13.802 -4.815 1.00 90.31 222 SER A CA 1
ATOM 1768 C C . SER A 1 222 ? 11.237 15.280 -4.505 1.00 90.31 222 SER A C 1
ATOM 1770 O O . SER A 1 222 ? 10.126 15.681 -4.160 1.00 90.31 222 SER A O 1
ATOM 1772 N N . GLU A 1 223 ? 12.265 16.121 -4.649 1.00 90.00 223 GLU A N 1
ATOM 1773 C CA . GLU A 1 223 ? 12.107 17.570 -4.451 1.00 90.00 223 GLU A CA 1
ATOM 1774 C C . GLU A 1 223 ? 11.094 18.181 -5.437 1.00 90.00 223 GLU A C 1
ATOM 1776 O O . GLU A 1 223 ? 10.345 19.077 -5.048 1.00 90.00 223 GLU A O 1
ATOM 1781 N N . ASP A 1 224 ? 11.000 17.647 -6.661 1.00 90.44 224 ASP A N 1
ATOM 1782 C CA . ASP A 1 224 ? 9.982 18.042 -7.643 1.00 90.44 224 ASP A CA 1
ATOM 1783 C C . ASP A 1 224 ? 8.569 17.716 -7.131 1.00 90.44 224 ASP A C 1
ATOM 1785 O O . ASP A 1 224 ? 7.696 18.582 -7.129 1.00 90.44 224 ASP A O 1
ATOM 1789 N N . ALA A 1 225 ? 8.359 16.505 -6.604 1.00 93.81 225 ALA A N 1
ATOM 1790 C CA . ALA A 1 225 ? 7.082 16.093 -6.023 1.00 93.81 225 ALA A CA 1
ATOM 1791 C C . ALA A 1 225 ? 6.708 16.895 -4.766 1.00 93.81 225 ALA A C 1
ATOM 1793 O O . ALA A 1 225 ? 5.540 17.227 -4.574 1.00 93.81 225 ALA A O 1
ATOM 1794 N N . LEU A 1 226 ? 7.685 17.228 -3.914 1.00 95.62 226 LEU A N 1
ATOM 1795 C CA . LEU A 1 226 ? 7.466 18.073 -2.735 1.00 95.62 226 LEU A CA 1
ATOM 1796 C C . LEU A 1 226 ? 7.015 19.480 -3.139 1.00 95.62 226 LEU A C 1
ATOM 1798 O O . LEU A 1 226 ? 6.098 20.023 -2.530 1.00 95.62 226 LEU A O 1
ATOM 1802 N N . LYS A 1 227 ? 7.635 20.053 -4.176 1.00 95.62 227 LYS A N 1
ATOM 1803 C CA . LYS A 1 227 ? 7.266 21.369 -4.706 1.00 95.62 227 LYS A CA 1
ATOM 1804 C C . LYS A 1 227 ? 5.888 21.353 -5.371 1.00 95.62 227 LYS A C 1
ATOM 1806 O O . LYS A 1 227 ? 5.120 22.292 -5.190 1.00 95.62 227 LYS A O 1
ATOM 1811 N N . ASP A 1 228 ? 5.571 20.305 -6.126 1.00 95.62 228 ASP A N 1
ATOM 1812 C CA . ASP A 1 228 ? 4.262 20.161 -6.770 1.00 95.62 228 ASP A CA 1
ATOM 1813 C C . ASP A 1 228 ? 3.141 20.018 -5.725 1.00 95.62 228 ASP A C 1
ATOM 1815 O O . ASP A 1 228 ? 2.139 20.729 -5.783 1.00 95.62 228 ASP A O 1
ATOM 1819 N N . ALA A 1 229 ? 3.360 19.202 -4.686 1.00 97.31 229 ALA A N 1
ATOM 1820 C CA . ALA A 1 229 ? 2.445 19.099 -3.551 1.00 97.31 229 ALA A CA 1
ATOM 1821 C C . ALA A 1 229 ? 2.294 20.431 -2.795 1.00 97.31 229 ALA A C 1
ATOM 1823 O O . ALA A 1 229 ? 1.181 20.795 -2.424 1.00 97.31 229 ALA A O 1
ATOM 1824 N N . GLU A 1 230 ? 3.385 21.172 -2.574 1.00 97.69 230 GLU A N 1
ATOM 1825 C CA . GLU A 1 230 ? 3.344 22.502 -1.955 1.00 97.69 230 GLU A CA 1
ATOM 1826 C C . GLU A 1 230 ? 2.458 23.470 -2.747 1.00 97.69 230 GLU A C 1
ATOM 1828 O O . GLU A 1 230 ? 1.598 24.132 -2.163 1.00 97.69 230 GLU A O 1
ATOM 1833 N N . ASN A 1 231 ? 2.647 23.536 -4.066 1.00 97.38 231 ASN A N 1
ATOM 1834 C CA . ASN A 1 231 ? 1.866 24.408 -4.940 1.00 97.38 231 ASN A CA 1
ATOM 1835 C C . ASN A 1 231 ? 0.378 24.043 -4.905 1.00 97.38 231 ASN A C 1
ATOM 1837 O O . ASN A 1 231 ? -0.461 24.927 -4.727 1.00 97.38 231 ASN A O 1
ATOM 1841 N N . GLU A 1 232 ? 0.061 22.752 -5.019 1.00 97.88 232 GLU A N 1
ATOM 1842 C CA . GLU A 1 232 ? -1.318 22.264 -4.980 1.00 97.88 232 GLU A CA 1
ATOM 1843 C C . GLU A 1 232 ? -1.979 22.571 -3.630 1.00 97.88 232 GLU A C 1
ATOM 1845 O O . GLU A 1 232 ? -3.089 23.099 -3.586 1.00 97.88 232 GLU A O 1
ATOM 1850 N N . ILE A 1 233 ? -1.289 22.322 -2.509 1.00 97.88 233 ILE A N 1
ATOM 1851 C CA . ILE A 1 233 ? -1.847 22.581 -1.175 1.00 97.88 233 ILE A CA 1
ATOM 1852 C C . ILE A 1 233 ? -2.128 24.071 -0.982 1.00 97.88 233 ILE A C 1
ATOM 1854 O O . ILE A 1 233 ? -3.210 24.446 -0.525 1.00 97.88 233 ILE A O 1
ATOM 1858 N N . LYS A 1 234 ? -1.169 24.926 -1.348 1.00 97.50 234 LYS A N 1
ATOM 1859 C CA . LYS A 1 234 ? -1.316 26.379 -1.228 1.00 97.50 234 LYS A CA 1
ATOM 1860 C C . LYS A 1 234 ? -2.442 26.915 -2.102 1.00 97.50 234 LYS A C 1
ATOM 1862 O O . LYS A 1 234 ? -3.171 27.795 -1.656 1.00 97.50 234 LYS A O 1
ATOM 1867 N N . SER A 1 235 ? -2.590 26.377 -3.313 1.00 96.62 235 SER A N 1
ATOM 1868 C CA . SER A 1 235 ? -3.631 26.786 -4.256 1.00 96.62 235 SER A CA 1
ATOM 1869 C C . SER A 1 235 ? -5.026 26.323 -3.829 1.00 96.62 235 SER A C 1
ATOM 1871 O O . SER A 1 235 ? -5.978 27.091 -3.929 1.00 96.62 235 SER A O 1
ATOM 1873 N N . ALA A 1 236 ? -5.167 25.077 -3.370 1.00 95.62 236 ALA A N 1
ATOM 1874 C CA . ALA A 1 236 ? -6.470 24.476 -3.088 1.00 95.62 236 ALA A CA 1
ATOM 1875 C C . ALA A 1 236 ? -6.965 24.698 -1.647 1.00 95.62 236 ALA A C 1
ATOM 1877 O O . ALA A 1 236 ? -8.174 24.761 -1.429 1.00 95.62 236 ALA A O 1
ATOM 1878 N N . TYR A 1 237 ? -6.060 24.802 -0.666 1.00 95.69 237 TYR A N 1
ATOM 1879 C CA . TYR A 1 237 ? -6.415 24.854 0.761 1.00 95.69 237 TYR A CA 1
ATOM 1880 C C . TYR A 1 237 ? -5.901 26.104 1.480 1.00 95.69 237 TYR A C 1
ATOM 1882 O O . TYR A 1 237 ? -6.549 26.553 2.419 1.00 95.69 237 TYR A O 1
ATOM 1890 N N . GLY A 1 238 ? -4.769 26.671 1.054 1.00 96.50 238 GLY A N 1
ATOM 1891 C CA . GLY A 1 238 ? -4.158 27.853 1.671 1.00 96.50 238 GLY A CA 1
ATOM 1892 C C . GLY A 1 238 ? -2.771 27.588 2.263 1.00 96.50 238 GLY A C 1
ATOM 1893 O O . GLY A 1 238 ? -2.344 26.446 2.451 1.00 96.50 238 GLY A O 1
ATOM 1894 N N . ASN A 1 239 ? -2.035 28.665 2.545 1.00 95.81 239 ASN A N 1
ATOM 1895 C CA . ASN A 1 239 ? -0.637 28.596 2.984 1.00 95.81 239 ASN A CA 1
ATOM 1896 C C . ASN A 1 239 ? -0.471 27.919 4.352 1.00 95.81 239 ASN A C 1
ATOM 1898 O O . ASN A 1 239 ? 0.510 27.211 4.570 1.00 95.81 239 ASN A O 1
ATOM 1902 N N . GLU A 1 240 ? -1.428 28.113 5.254 1.00 95.81 240 GLU A N 1
ATOM 1903 C CA . GLU A 1 240 ? -1.454 27.551 6.604 1.00 95.81 240 GLU A CA 1
ATOM 1904 C C . GLU A 1 240 ? -1.612 26.025 6.623 1.00 95.81 240 GLU A C 1
ATOM 1906 O O . GLU A 1 240 ? -1.258 25.377 7.610 1.00 95.81 240 GLU A O 1
ATOM 1911 N N . TYR A 1 241 ? -2.101 25.439 5.526 1.00 96.25 241 TYR A N 1
ATOM 1912 C CA . TYR A 1 241 ? -2.289 23.998 5.401 1.00 96.25 241 TYR A CA 1
ATOM 1913 C C . TYR A 1 241 ? -1.063 23.277 4.853 1.00 96.25 241 TYR A C 1
ATOM 1915 O O . TYR A 1 241 ? -1.026 22.051 4.930 1.00 96.25 241 TYR A O 1
ATOM 1923 N N . HIS A 1 242 ? -0.055 23.989 4.344 1.00 97.50 242 HIS A N 1
ATOM 1924 C CA . HIS A 1 242 ? 1.183 23.384 3.862 1.00 97.50 242 HIS A CA 1
ATOM 1925 C C . HIS A 1 242 ? 2.215 23.226 4.986 1.00 97.50 242 HIS A C 1
ATOM 1927 O O . HIS A 1 242 ? 2.505 24.159 5.733 1.00 97.50 242 HIS A O 1
ATOM 1933 N N . ASN A 1 243 ? 2.828 22.046 5.072 1.00 96.31 243 ASN A N 1
ATOM 1934 C CA . ASN A 1 243 ? 3.985 21.800 5.923 1.00 96.31 243 ASN A CA 1
ATOM 1935 C C . ASN A 1 243 ? 4.904 20.764 5.261 1.00 96.31 243 ASN A C 1
ATOM 1937 O O . ASN A 1 243 ? 4.564 19.581 5.212 1.00 96.31 243 ASN A O 1
ATOM 1941 N N . LYS A 1 244 ? 6.078 21.197 4.781 1.00 95.38 244 LYS A N 1
ATOM 1942 C CA . LYS A 1 244 ? 7.046 20.320 4.105 1.00 95.38 244 LYS A CA 1
ATOM 1943 C C . LYS A 1 244 ? 7.591 19.273 5.079 1.00 95.38 244 LYS A C 1
ATOM 1945 O O . LYS A 1 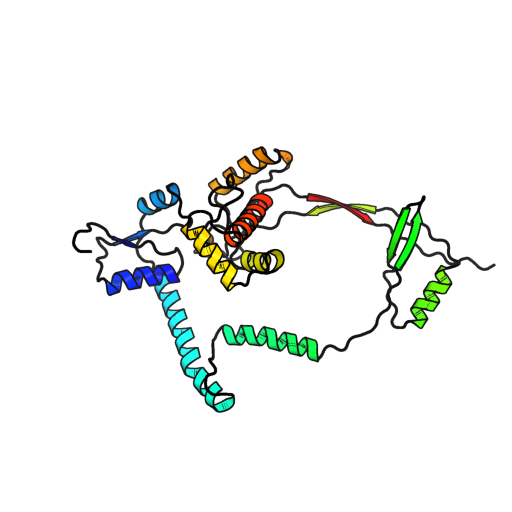244 ? 8.273 19.606 6.048 1.00 95.38 244 LYS A O 1
ATOM 1950 N N . ARG A 1 245 ? 7.354 17.991 4.791 1.00 94.44 245 ARG A N 1
ATOM 1951 C CA . ARG A 1 245 ? 7.803 16.854 5.610 1.00 94.44 245 ARG A CA 1
ATOM 1952 C C . ARG A 1 245 ? 8.655 15.891 4.804 1.00 94.44 245 ARG A C 1
ATOM 1954 O O . ARG A 1 245 ? 8.283 15.473 3.711 1.00 94.44 245 ARG A O 1
ATOM 1961 N N . LYS A 1 246 ? 9.766 15.461 5.404 1.00 90.62 246 LYS A N 1
ATOM 1962 C CA . LYS A 1 246 ? 10.599 14.370 4.889 1.00 90.62 246 LYS A CA 1
ATOM 1963 C C . LYS A 1 246 ? 10.401 13.130 5.750 1.00 90.62 246 LYS A C 1
ATOM 1965 O O . LYS A 1 246 ? 10.633 13.168 6.956 1.00 90.62 246 LYS A O 1
ATOM 1970 N N . PHE A 1 247 ? 9.984 12.039 5.121 1.00 89.69 247 PHE A N 1
ATOM 1971 C CA . PHE A 1 247 ? 9.828 10.743 5.769 1.00 89.69 247 PHE A CA 1
ATOM 1972 C C . PHE A 1 247 ? 11.012 9.860 5.390 1.00 89.69 247 PHE A C 1
ATOM 1974 O O . PHE A 1 247 ? 11.345 9.743 4.214 1.00 89.69 247 PHE A O 1
ATOM 1981 N N . LYS A 1 248 ? 11.661 9.263 6.392 1.00 78.19 248 LYS A N 1
ATOM 1982 C CA . LYS A 1 248 ? 12.783 8.343 6.184 1.00 78.19 248 LYS A CA 1
ATOM 1983 C C . LYS A 1 248 ? 12.297 6.901 6.227 1.00 78.19 248 LYS A C 1
ATOM 1985 O O . LYS A 1 248 ? 11.500 6.539 7.097 1.00 78.19 248 LYS A O 1
ATOM 1990 N N . SER A 1 249 ? 12.796 6.096 5.301 1.00 75.25 249 SER A N 1
ATOM 1991 C CA . SER A 1 249 ? 12.635 4.643 5.312 1.00 75.25 249 SER A CA 1
ATOM 1992 C C . SER A 1 249 ? 13.520 4.029 6.406 1.00 75.25 249 SER A C 1
ATOM 1994 O O . SER A 1 249 ? 14.426 4.679 6.923 1.00 75.25 249 SER A O 1
ATOM 1996 N N . LYS A 1 250 ? 13.223 2.795 6.832 1.00 65.88 250 LYS A N 1
ATOM 1997 C CA . LYS A 1 250 ? 13.982 2.110 7.900 1.00 65.88 250 LYS A CA 1
ATOM 1998 C C . LYS A 1 250 ? 15.245 1.396 7.404 1.00 65.88 250 LYS A C 1
ATOM 2000 O O . LYS A 1 250 ? 16.022 0.936 8.235 1.00 65.88 250 LYS A O 1
ATOM 2005 N N . SER A 1 251 ? 15.414 1.246 6.096 1.00 57.31 251 SER A N 1
ATOM 2006 C CA . SER A 1 251 ? 16.460 0.434 5.479 1.00 57.31 251 SER A CA 1
ATOM 2007 C C . SER A 1 251 ? 17.306 1.275 4.530 1.00 57.31 251 SER A C 1
ATOM 2009 O O . SER A 1 251 ? 16.910 1.472 3.387 1.00 57.31 251 SER A O 1
ATOM 2011 N N . GLU A 1 252 ? 18.486 1.693 4.999 1.00 46.28 252 GLU A N 1
ATOM 2012 C CA . GLU A 1 252 ? 19.558 2.271 4.178 1.00 46.28 252 GLU A CA 1
ATOM 2013 C C . GLU A 1 252 ? 20.126 1.182 3.252 1.00 46.28 252 GLU A C 1
ATOM 2015 O O . GLU A 1 252 ? 21.022 0.420 3.615 1.00 46.28 252 GLU A O 1
ATOM 2020 N N . GLY A 1 253 ? 19.555 1.040 2.059 1.00 53.66 253 GLY A N 1
ATOM 2021 C CA . GLY A 1 253 ? 20.052 0.152 1.009 1.00 53.66 253 GLY A CA 1
ATOM 2022 C C . GLY A 1 253 ? 19.891 0.795 -0.364 1.00 53.66 253 GLY A C 1
ATOM 2023 O O . GLY A 1 253 ? 19.191 1.793 -0.503 1.00 53.66 253 GLY A O 1
ATOM 2024 N N . ALA A 1 254 ? 20.484 0.210 -1.409 1.00 46.38 254 ALA A N 1
ATOM 2025 C CA . ALA A 1 254 ? 20.420 0.730 -2.787 1.00 46.38 254 ALA A CA 1
ATOM 2026 C C . ALA A 1 254 ? 18.982 0.932 -3.338 1.00 46.38 254 ALA A C 1
ATOM 2028 O O . ALA A 1 254 ? 18.794 1.617 -4.340 1.00 46.38 254 ALA A O 1
ATOM 2029 N N . GLN A 1 255 ? 17.965 0.381 -2.662 1.00 46.75 255 GLN A N 1
ATOM 2030 C CA . GLN A 1 255 ? 16.536 0.575 -2.941 1.00 46.75 255 GLN A CA 1
ATOM 2031 C C . GLN A 1 255 ? 15.955 1.896 -2.386 1.00 46.75 255 GLN A C 1
ATOM 2033 O O . GLN A 1 255 ? 14.852 2.283 -2.762 1.00 46.75 255 GLN A O 1
ATOM 2038 N N . GLU A 1 256 ? 16.688 2.669 -1.576 1.00 50.41 256 GLU A N 1
ATOM 2039 C CA . GLU A 1 256 ? 16.256 4.013 -1.144 1.00 50.41 256 GLU A CA 1
ATOM 2040 C C . GLU A 1 256 ? 16.200 5.042 -2.287 1.00 50.41 256 GLU A C 1
ATOM 2042 O O . GLU A 1 256 ? 15.630 6.121 -2.124 1.00 50.41 256 GLU A O 1
ATOM 2047 N N . ALA A 1 257 ? 16.729 4.705 -3.469 1.00 55.00 257 ALA A N 1
ATOM 2048 C CA . ALA A 1 257 ? 16.554 5.503 -4.680 1.00 55.00 257 ALA A CA 1
ATOM 2049 C C . ALA A 1 257 ? 15.117 5.450 -5.242 1.00 55.00 257 ALA A C 1
ATOM 2051 O O . ALA A 1 257 ? 14.795 6.204 -6.166 1.00 55.00 257 ALA A O 1
ATOM 2052 N N . HIS A 1 258 ? 14.251 4.577 -4.713 1.00 71.69 258 HIS A N 1
ATOM 2053 C CA . HIS A 1 258 ? 12.836 4.559 -5.066 1.00 71.69 258 HIS A CA 1
ATOM 2054 C C . HIS A 1 258 ? 12.078 5.687 -4.365 1.00 71.69 258 HIS A C 1
ATOM 2056 O O . HIS A 1 258 ? 12.352 6.050 -3.221 1.00 71.69 258 HIS A O 1
ATOM 2062 N N . GLU A 1 259 ? 11.086 6.236 -5.054 1.00 87.88 259 GLU A N 1
ATOM 2063 C CA . GLU A 1 259 ? 10.099 7.110 -4.431 1.00 87.88 259 GLU A CA 1
ATOM 2064 C C . GLU A 1 259 ? 8.968 6.280 -3.819 1.00 87.88 259 GLU A C 1
ATOM 2066 O O . GLU A 1 259 ? 8.767 5.107 -4.148 1.00 87.88 259 GLU A O 1
ATOM 2071 N N . ALA A 1 260 ? 8.224 6.904 -2.915 1.00 95.25 260 ALA A N 1
ATOM 2072 C CA . ALA A 1 260 ? 6.943 6.406 -2.461 1.00 95.25 260 ALA A CA 1
ATOM 2073 C C . ALA A 1 260 ? 5.936 6.325 -3.613 1.00 95.25 260 ALA A C 1
ATOM 2075 O O . ALA A 1 260 ? 6.092 6.959 -4.660 1.00 95.25 260 ALA A O 1
ATOM 2076 N N . ILE A 1 261 ? 4.851 5.587 -3.389 1.00 97.56 261 ILE A N 1
ATOM 2077 C CA . ILE A 1 261 ? 3.717 5.535 -4.308 1.00 97.56 261 ILE A CA 1
ATOM 2078 C C . ILE A 1 261 ? 2.942 6.850 -4.187 1.00 97.56 261 ILE A C 1
ATOM 2080 O O . ILE A 1 261 ? 2.290 7.113 -3.171 1.00 97.56 261 ILE A O 1
ATOM 2084 N N . ARG A 1 262 ? 3.028 7.674 -5.232 1.00 97.56 262 ARG A N 1
ATOM 2085 C CA . ARG A 1 262 ? 2.417 9.005 -5.339 1.00 97.56 262 ARG A CA 1
ATOM 2086 C C . ARG A 1 262 ? 1.889 9.242 -6.761 1.00 97.56 262 ARG A C 1
ATOM 2088 O O . ARG A 1 262 ? 2.294 8.522 -7.676 1.00 97.56 262 ARG A O 1
ATOM 2095 N N . PRO A 1 263 ? 1.027 10.248 -6.971 1.00 97.81 263 PRO A N 1
ATOM 2096 C CA . PRO A 1 263 ? 0.725 10.750 -8.307 1.00 97.81 263 PRO A CA 1
ATOM 2097 C C . PRO A 1 263 ? 1.985 11.244 -9.023 1.00 97.81 263 PRO A C 1
ATOM 2099 O O . PRO A 1 263 ? 2.916 11.743 -8.382 1.00 97.81 263 PRO A O 1
ATOM 2102 N N . THR A 1 264 ? 2.001 11.146 -10.349 1.00 95.81 264 THR A N 1
ATOM 2103 C CA . THR A 1 264 ? 3.015 11.811 -11.186 1.00 95.81 264 THR A CA 1
ATOM 2104 C C . THR A 1 264 ? 2.797 13.323 -11.264 1.00 95.81 264 THR A C 1
ATOM 2106 O O . THR A 1 264 ? 3.764 14.058 -11.433 1.00 95.81 264 THR A O 1
ATOM 2109 N N . SER A 1 265 ? 1.557 13.792 -11.072 1.00 95.00 265 SER A N 1
ATOM 2110 C CA . SER A 1 265 ? 1.226 15.203 -10.847 1.00 95.00 265 SER A CA 1
ATOM 2111 C C . SER A 1 265 ? 0.191 15.357 -9.734 1.00 95.00 265 SER A C 1
ATOM 2113 O O . SER A 1 265 ? -0.839 14.683 -9.734 1.00 95.00 265 SER A O 1
ATOM 2115 N N . PHE A 1 266 ? 0.447 16.267 -8.796 1.00 95.81 266 PHE A N 1
ATOM 2116 C CA . PHE A 1 266 ? -0.474 16.609 -7.713 1.00 95.81 266 PHE A CA 1
ATOM 2117 C C . PHE A 1 266 ? -1.637 17.491 -8.174 1.00 95.81 266 PHE A C 1
ATOM 2119 O O . PHE A 1 266 ? -2.683 17.457 -7.536 1.00 95.81 266 PHE A O 1
ATOM 2126 N N . SER A 1 267 ? -1.515 18.184 -9.307 1.00 93.75 267 SER A N 1
ATOM 2127 C CA . SER A 1 267 ? -2.619 18.968 -9.882 1.00 93.75 267 SER A CA 1
ATOM 2128 C C . SER A 1 267 ? -3.782 18.109 -10.408 1.00 93.75 267 SER A C 1
ATOM 2130 O O . SER A 1 267 ? -4.922 18.563 -10.496 1.00 93.75 267 SER A O 1
ATOM 2132 N N . GLU A 1 268 ? -3.531 16.834 -10.728 1.00 93.44 268 GLU A N 1
ATOM 2133 C CA . GLU A 1 268 ? -4.567 15.887 -11.145 1.00 93.44 268 GLU A CA 1
ATOM 2134 C C . GLU A 1 268 ? -5.098 15.115 -9.927 1.00 93.44 268 GLU A C 1
ATOM 2136 O O . GLU A 1 268 ? -4.544 14.086 -9.547 1.00 93.44 268 GLU A O 1
ATOM 2141 N N . SER A 1 269 ? -6.196 15.564 -9.313 1.00 91.38 269 SER A N 1
ATOM 2142 C CA . SER A 1 269 ? -6.804 14.879 -8.153 1.00 91.38 269 SER A CA 1
ATOM 2143 C C . SER A 1 269 ? -7.646 13.644 -8.504 1.00 91.38 269 SER A C 1
ATOM 2145 O O . SER A 1 269 ? -7.999 12.856 -7.623 1.00 91.38 269 SER A O 1
ATOM 2147 N N . ASN A 1 270 ? -7.931 13.428 -9.792 1.00 92.25 270 ASN A N 1
ATOM 2148 C CA . ASN A 1 270 ? -8.657 12.267 -10.299 1.00 92.25 270 ASN A CA 1
ATOM 2149 C C . ASN A 1 270 ? -8.043 11.768 -11.617 1.00 92.25 270 ASN A C 1
ATOM 2151 O O . ASN A 1 270 ? -7.882 12.537 -12.562 1.00 92.25 270 ASN A O 1
ATOM 2155 N N . ALA A 1 271 ? -7.734 10.474 -11.689 1.00 94.62 271 ALA A N 1
ATOM 2156 C CA . ALA A 1 271 ? -7.226 9.800 -12.877 1.00 94.62 271 ALA A CA 1
ATOM 2157 C C . ALA A 1 271 ? -7.596 8.312 -12.846 1.00 94.62 271 ALA A C 1
ATOM 2159 O O . ALA A 1 271 ? -7.858 7.749 -11.788 1.00 94.62 271 ALA A O 1
ATOM 2160 N N . GLY A 1 272 ? -7.588 7.660 -14.007 1.00 93.62 272 GLY A N 1
ATOM 2161 C CA . GLY A 1 272 ? -7.964 6.252 -14.155 1.00 93.62 272 GLY A CA 1
ATOM 2162 C C . GLY A 1 272 ? -9.111 6.065 -15.144 1.00 93.62 272 GLY A C 1
ATOM 2163 O O . GLY A 1 272 ? -9.962 6.942 -15.307 1.00 93.62 272 GLY A O 1
ATOM 2164 N N . LYS A 1 273 ? -9.110 4.923 -15.833 1.00 94.81 273 LYS A N 1
ATOM 2165 C CA . LYS A 1 273 ? -10.060 4.609 -16.911 1.00 94.81 273 LYS A CA 1
ATOM 2166 C C . LYS A 1 273 ? -11.388 4.076 -16.391 1.00 94.81 273 LYS A C 1
ATOM 2168 O O . LYS A 1 273 ? -12.423 4.303 -17.010 1.00 94.81 273 LYS A O 1
ATOM 2173 N N . ASP A 1 274 ? -11.354 3.360 -15.270 1.00 96.56 274 ASP A N 1
ATOM 2174 C CA . ASP A 1 274 ? -12.533 2.785 -14.629 1.00 96.56 274 ASP A CA 1
ATOM 2175 C C . ASP A 1 274 ? -12.685 3.252 -13.174 1.00 96.56 274 ASP A C 1
ATOM 2177 O O . ASP A 1 274 ? -11.790 3.857 -12.580 1.00 96.56 274 ASP A O 1
ATOM 2181 N N . ARG A 1 275 ? -13.845 2.955 -12.577 1.00 97.69 275 ARG A N 1
ATOM 2182 C CA . ARG A 1 275 ? -14.183 3.367 -11.208 1.00 97.69 275 ARG A CA 1
ATOM 2183 C C . ARG A 1 275 ? -13.185 2.860 -10.162 1.00 97.69 275 ARG A C 1
ATOM 2185 O O . ARG A 1 275 ? -12.974 3.524 -9.151 1.00 97.69 275 ARG A O 1
ATOM 2192 N N . ASN A 1 276 ? -12.619 1.670 -10.335 1.00 98.06 276 ASN A N 1
ATOM 2193 C CA . ASN A 1 276 ? -11.689 1.109 -9.359 1.00 98.06 276 ASN A CA 1
ATOM 2194 C C . ASN A 1 276 ? -10.288 1.711 -9.509 1.00 98.06 276 ASN A C 1
ATOM 2196 O O . ASN A 1 276 ? -9.648 1.966 -8.489 1.00 98.06 276 ASN A O 1
ATOM 2200 N N . GLU A 1 277 ? -9.854 1.998 -10.739 1.00 98.44 277 GLU A N 1
ATOM 2201 C CA . GLU A 1 277 ? -8.661 2.808 -11.011 1.00 98.44 277 GLU A CA 1
ATOM 2202 C C . GLU A 1 277 ? -8.780 4.195 -10.373 1.00 98.44 277 GLU A C 1
ATOM 2204 O O . GLU A 1 277 ? -7.908 4.570 -9.592 1.00 98.44 277 GLU A O 1
ATOM 2209 N N . GLN A 1 278 ? -9.897 4.895 -10.593 1.00 98.50 278 GLN A N 1
ATOM 2210 C CA . GLN A 1 278 ? -10.157 6.217 -10.009 1.00 98.50 278 GLN A CA 1
ATOM 2211 C C . GLN A 1 278 ? -10.130 6.202 -8.481 1.00 98.50 278 GLN A C 1
ATOM 2213 O O . GLN A 1 278 ? -9.474 7.033 -7.860 1.00 98.50 278 GLN A O 1
ATOM 2218 N N . ARG A 1 279 ? -10.771 5.210 -7.854 1.00 98.50 279 ARG A N 1
ATOM 2219 C CA . ARG A 1 279 ? -10.782 5.073 -6.388 1.00 98.50 279 ARG A CA 1
ATOM 2220 C C . ARG A 1 279 ? -9.399 4.786 -5.807 1.00 98.50 279 ARG A C 1
ATOM 2222 O O . ARG A 1 279 ? -9.083 5.286 -4.728 1.00 98.50 279 ARG A O 1
ATOM 2229 N N . LEU A 1 280 ? -8.588 3.959 -6.474 1.00 98.75 280 LEU A N 1
ATOM 2230 C CA . LEU A 1 280 ? -7.228 3.682 -6.006 1.00 98.75 280 LEU A CA 1
ATOM 2231 C C . LEU A 1 280 ? -6.323 4.899 -6.205 1.00 98.75 280 LEU A C 1
ATOM 2233 O O . LEU A 1 280 ? -5.563 5.239 -5.301 1.00 98.75 280 LEU A O 1
ATOM 2237 N N . TYR A 1 281 ? -6.440 5.573 -7.349 1.00 98.75 281 TYR A N 1
ATOM 2238 C CA . TYR A 1 281 ? -5.717 6.805 -7.629 1.00 98.75 281 TYR A CA 1
ATOM 2239 C C . TYR A 1 281 ? -6.053 7.898 -6.610 1.00 98.75 281 TYR A C 1
ATOM 2241 O O . TYR A 1 281 ? -5.149 8.454 -5.996 1.00 98.75 281 TYR A O 1
ATOM 2249 N N . GLU A 1 282 ? -7.338 8.144 -6.347 1.00 98.50 282 GLU A N 1
ATOM 2250 C CA . GLU A 1 282 ? -7.797 9.116 -5.351 1.00 98.50 282 GLU A CA 1
ATOM 2251 C C . GLU A 1 282 ? -7.244 8.791 -3.954 1.00 98.50 282 GLU A C 1
ATOM 2253 O O . GLU A 1 282 ? -6.812 9.685 -3.224 1.00 98.50 282 GLU A O 1
ATOM 2258 N N . LEU A 1 283 ? -7.207 7.507 -3.574 1.00 98.62 283 LEU A N 1
ATOM 2259 C CA . LEU A 1 283 ? -6.607 7.076 -2.312 1.00 98.62 283 LEU A CA 1
ATOM 2260 C C . LEU A 1 283 ? -5.109 7.419 -2.256 1.00 98.62 283 LEU A C 1
ATOM 2262 O O . LEU A 1 283 ? -4.650 7.941 -1.236 1.00 98.62 283 LEU A O 1
ATOM 2266 N N . ILE A 1 284 ? -4.365 7.140 -3.333 1.00 98.69 284 ILE A N 1
ATOM 2267 C CA . ILE A 1 284 ? -2.933 7.453 -3.465 1.00 98.69 284 ILE A CA 1
ATOM 2268 C C . ILE A 1 284 ? -2.705 8.965 -3.396 1.00 98.69 284 ILE A C 1
ATOM 2270 O O . ILE A 1 284 ? -1.900 9.420 -2.582 1.00 98.69 284 ILE A O 1
ATOM 2274 N N . TRP A 1 285 ? -3.460 9.739 -4.176 1.00 98.56 285 TRP A N 1
ATOM 2275 C CA . TRP A 1 285 ? -3.391 11.197 -4.220 1.00 98.56 285 TRP A CA 1
ATOM 2276 C C . TRP A 1 285 ? -3.656 11.812 -2.846 1.00 98.56 285 TRP A C 1
ATOM 2278 O O . TRP A 1 285 ? -2.813 12.538 -2.320 1.00 98.56 285 TRP A O 1
ATOM 2288 N N . LYS A 1 286 ? -4.759 11.422 -2.189 1.00 98.25 286 LYS A N 1
ATOM 2289 C CA . LYS A 1 286 ? -5.122 11.915 -0.851 1.00 98.25 286 LYS A CA 1
ATOM 2290 C C . LYS A 1 286 ? -4.058 11.596 0.193 1.00 98.25 286 LYS A C 1
ATOM 2292 O O . LYS A 1 286 ? -3.795 12.421 1.062 1.00 98.25 286 LYS A O 1
ATOM 2297 N N . ARG A 1 287 ? -3.446 10.407 0.145 1.00 98.44 287 ARG A N 1
ATOM 2298 C CA . ARG A 1 287 ? -2.365 10.051 1.078 1.00 98.44 287 ARG A CA 1
ATOM 2299 C C . ARG A 1 287 ? -1.119 10.894 0.828 1.00 98.44 287 ARG A C 1
ATOM 2301 O O . ARG A 1 287 ? -0.538 11.387 1.791 1.00 98.44 287 ARG A O 1
ATOM 2308 N N . ALA A 1 288 ? -0.715 11.035 -0.432 1.00 97.81 288 ALA A N 1
ATOM 2309 C CA . ALA A 1 288 ? 0.489 11.761 -0.803 1.00 97.81 288 ALA A CA 1
ATOM 2310 C C . ALA A 1 288 ? 0.368 13.253 -0.458 1.00 97.81 288 ALA A C 1
ATOM 2312 O O . ALA A 1 288 ? 1.253 13.778 0.215 1.00 97.81 288 ALA A O 1
ATOM 2313 N N . ILE A 1 289 ? -0.748 13.906 -0.812 1.00 97.44 289 ILE A N 1
ATOM 2314 C CA . ILE A 1 289 ? -0.951 15.331 -0.518 1.00 97.44 289 ILE A CA 1
ATOM 2315 C C . ILE A 1 289 ? -1.065 15.578 0.989 1.00 97.44 289 ILE A C 1
ATOM 2317 O O . ILE A 1 289 ? -0.359 16.427 1.526 1.00 97.44 289 ILE A O 1
ATOM 2321 N N . ALA A 1 290 ? -1.841 14.756 1.710 1.00 97.81 290 ALA A N 1
ATOM 2322 C CA . ALA A 1 290 ? -1.993 14.892 3.156 1.00 97.81 290 ALA A CA 1
ATOM 2323 C C . ALA A 1 290 ? -0.655 14.744 3.888 1.00 97.81 290 ALA A C 1
ATOM 2325 O O . ALA A 1 290 ? -0.451 15.389 4.911 1.00 97.81 290 ALA A O 1
ATOM 2326 N N . SER A 1 291 ? 0.278 13.939 3.364 1.00 97.88 291 SER A N 1
ATOM 2327 C CA . SER A 1 291 ? 1.609 13.782 3.959 1.00 97.88 291 SER A CA 1
ATOM 2328 C C . SER A 1 291 ? 2.407 15.092 4.039 1.00 97.88 291 SER A C 1
ATOM 2330 O O . SER A 1 291 ? 3.290 15.195 4.885 1.00 97.88 291 SER A O 1
ATOM 2332 N N . GLN A 1 292 ? 2.081 16.084 3.203 1.00 98.06 292 GLN A N 1
ATOM 2333 C CA . GLN A 1 292 ? 2.715 17.407 3.162 1.00 98.06 292 GLN A CA 1
ATOM 2334 C C . GLN A 1 292 ? 1.826 18.508 3.763 1.00 98.06 292 GLN A C 1
ATOM 2336 O O . GLN A 1 292 ? 2.093 19.697 3.590 1.00 98.06 292 GLN A O 1
ATOM 2341 N N . MET A 1 293 ? 0.759 18.128 4.476 1.00 97.69 293 MET A N 1
ATOM 2342 C CA . MET A 1 293 ? -0.126 19.078 5.144 1.00 97.69 293 MET A CA 1
ATOM 2343 C C . MET A 1 293 ? 0.266 19.326 6.611 1.00 97.69 293 MET A C 1
ATOM 2345 O O . MET A 1 293 ? 1.000 18.555 7.253 1.00 97.69 293 MET A O 1
ATOM 2349 N N . ALA A 1 294 ? -0.231 20.433 7.159 1.00 96.38 294 ALA A N 1
ATOM 2350 C CA . ALA A 1 294 ? -0.103 20.797 8.566 1.00 96.38 294 ALA A CA 1
ATOM 2351 C C . ALA A 1 294 ? -0.711 19.737 9.511 1.00 96.38 294 ALA A C 1
ATOM 2353 O O . ALA A 1 294 ? -1.522 18.899 9.116 1.00 96.38 294 ALA A O 1
ATOM 2354 N N . ASP A 1 295 ? -0.281 19.743 10.777 1.00 95.81 295 ASP A N 1
ATOM 2355 C CA . ASP A 1 295 ? -0.879 18.872 11.795 1.00 95.81 295 ASP A CA 1
ATOM 2356 C C . ASP A 1 295 ? -2.327 19.292 12.064 1.00 95.81 295 ASP A C 1
ATOM 2358 O O . ASP A 1 295 ? -2.611 20.483 12.214 1.00 95.81 295 ASP A O 1
ATOM 2362 N N . ALA A 1 296 ? -3.221 18.319 12.240 1.00 91.06 296 ALA A N 1
ATOM 2363 C CA . ALA A 1 296 ? -4.542 18.616 12.774 1.00 91.06 296 ALA A CA 1
ATOM 2364 C C . ALA A 1 296 ? -4.410 19.029 14.249 1.00 91.06 296 ALA A C 1
ATOM 2366 O O . ALA A 1 296 ? -3.856 18.272 15.056 1.00 91.06 296 ALA A O 1
ATOM 2367 N N . GLN A 1 297 ? -4.917 20.218 14.587 1.00 86.88 297 GLN A N 1
ATOM 2368 C CA . GLN A 1 297 ? -5.046 20.687 15.967 1.00 86.88 297 GLN A CA 1
ATOM 2369 C C . GLN A 1 297 ? -6.330 20.110 16.563 1.00 86.88 297 GLN A C 1
ATOM 2371 O O . GLN A 1 297 ? -7.402 20.227 15.971 1.00 86.88 297 GLN A O 1
ATOM 2376 N N . LEU A 1 298 ? -6.215 19.454 17.712 1.00 83.44 298 LEU A N 1
ATOM 2377 C CA . LEU A 1 298 ? -7.321 18.818 18.413 1.00 83.44 298 LEU A CA 1
ATOM 2378 C C . LEU A 1 298 ? -7.341 19.302 19.860 1.00 83.44 298 LEU A C 1
ATOM 2380 O O . LEU A 1 298 ? -6.303 19.369 20.518 1.00 83.44 298 LEU A O 1
ATOM 2384 N N . GLU A 1 299 ? -8.533 19.550 20.382 1.00 75.12 299 GLU A N 1
ATOM 2385 C CA . GLU A 1 299 ? -8.750 19.731 21.812 1.00 75.12 299 GLU A CA 1
ATOM 2386 C C . GLU A 1 299 ? -9.368 18.453 22.369 1.00 75.12 299 GLU A C 1
ATOM 2388 O O . GLU A 1 299 ? -10.398 17.982 21.883 1.00 75.12 299 GLU A O 1
ATOM 2393 N N . LYS A 1 300 ? -8.716 17.851 23.369 1.00 70.12 300 LYS A N 1
ATOM 2394 C CA . LYS A 1 300 ? -9.253 16.679 24.064 1.00 70.12 300 LYS A CA 1
ATOM 2395 C C . LYS A 1 300 ? -9.615 17.072 25.497 1.00 70.12 300 LYS A C 1
ATOM 2397 O O . LYS A 1 300 ? -8.718 17.077 26.346 1.00 70.12 300 LYS A O 1
ATOM 2402 N N . PRO A 1 301 ? -10.885 17.412 25.771 1.00 71.38 301 PRO A N 1
ATOM 2403 C CA . PRO A 1 301 ? -11.323 17.713 27.123 1.00 71.38 301 PRO A CA 1
ATOM 2404 C C . PRO A 1 301 ? -11.432 16.425 27.952 1.00 71.38 301 PRO A C 1
ATOM 2406 O O . PRO A 1 301 ? -11.834 15.371 27.450 1.00 71.38 301 PRO A O 1
ATOM 2409 N N . MET A 1 302 ? -11.051 16.504 29.225 1.00 69.56 302 MET A N 1
ATOM 2410 C CA . MET A 1 302 ? -11.162 15.432 30.210 1.00 69.56 302 MET A CA 1
ATOM 2411 C C . MET A 1 302 ? -11.875 15.961 31.455 1.00 69.56 302 MET A C 1
ATOM 2413 O O . MET A 1 302 ? -11.479 16.988 32.008 1.00 69.56 302 MET A O 1
ATOM 2417 N N . PHE A 1 303 ? -12.904 15.231 31.893 1.00 75.19 303 PHE A N 1
ATOM 2418 C CA . PHE A 1 303 ? -13.781 15.605 33.004 1.00 75.19 303 PHE A CA 1
ATOM 2419 C C . PHE A 1 303 ? -13.761 14.508 34.081 1.00 75.19 303 PHE A C 1
ATOM 2421 O O . PHE A 1 303 ? -14.556 13.568 34.014 1.00 75.19 303 PHE A O 1
ATOM 2428 N N . PRO A 1 304 ? -12.845 14.544 35.062 1.00 69.94 304 PRO A N 1
ATOM 2429 C CA . PRO A 1 304 ? -12.909 13.633 36.195 1.00 69.94 304 PRO A CA 1
ATOM 2430 C C . PRO A 1 304 ? -14.101 13.999 37.087 1.00 69.94 304 PRO A C 1
ATOM 2432 O O . PRO A 1 304 ? -14.184 15.115 37.601 1.00 69.94 304 PRO A O 1
ATOM 2435 N N . LEU A 1 305 ? -15.006 13.047 37.296 1.00 66.56 305 LEU A N 1
ATOM 2436 C CA . LEU A 1 305 ? -16.133 13.172 38.220 1.00 66.56 305 LEU A CA 1
ATOM 2437 C C . LEU A 1 305 ? -15.783 12.393 39.502 1.00 66.56 305 LEU A C 1
ATOM 2439 O O . LEU A 1 305 ? -15.614 11.172 39.424 1.00 66.56 305 LEU A O 1
ATOM 2443 N N . PRO A 1 306 ? -15.595 13.042 40.668 1.00 65.75 306 PRO A N 1
ATOM 2444 C CA . PRO A 1 306 ? -15.492 12.331 41.923 1.00 65.75 306 PRO A CA 1
ATOM 2445 C C . PRO A 1 306 ? -16.883 11.835 42.341 1.00 65.75 306 PRO A C 1
ATOM 2447 O O . PRO A 1 306 ? -17.909 12.446 42.050 1.00 65.75 306 PRO A O 1
ATOM 2450 N N . PHE A 1 307 ? -16.900 10.714 43.047 1.00 58.41 307 PHE A N 1
ATOM 2451 C CA . PHE A 1 307 ? -18.088 10.180 43.693 1.00 58.41 307 PHE A CA 1
ATOM 2452 C C . PHE A 1 307 ? -18.006 10.505 45.184 1.00 58.41 307 PHE A C 1
ATOM 2454 O O . PHE A 1 307 ? -17.006 10.161 45.822 1.00 58.41 307 PHE A O 1
ATOM 2461 N N . GLN A 1 308 ? -19.026 11.164 45.731 1.00 53.41 308 GLN A N 1
ATOM 2462 C CA . GLN A 1 308 ? -19.120 11.457 47.158 1.00 53.41 308 GLN A CA 1
ATOM 2463 C C . GLN A 1 308 ? -20.381 10.775 47.697 1.00 53.41 308 GLN A C 1
ATOM 2465 O O . GLN A 1 308 ? -21.487 11.075 47.258 1.00 53.41 308 GLN A O 1
ATOM 2470 N N . MET A 1 309 ? -20.217 9.799 48.599 1.00 43.94 309 MET A N 1
ATOM 2471 C CA . MET A 1 309 ? -21.370 9.157 49.236 1.00 43.94 309 MET A CA 1
ATOM 2472 C C . MET A 1 309 ? -22.087 10.171 50.136 1.00 43.94 309 MET A C 1
ATOM 2474 O O . MET A 1 309 ? -21.398 10.913 50.847 1.00 43.94 309 MET A O 1
ATOM 2478 N N . PRO A 1 310 ? -23.430 10.180 50.168 1.00 43.50 310 PRO A N 1
ATOM 2479 C CA . PRO A 1 310 ? -24.156 10.966 51.150 1.00 43.50 310 PRO A CA 1
ATOM 2480 C C . PRO A 1 310 ? -23.737 10.502 52.549 1.00 43.50 310 PRO A C 1
ATOM 2482 O O . PRO A 1 310 ? -23.767 9.310 52.870 1.00 43.50 310 PRO A O 1
ATOM 2485 N N . ILE A 1 311 ? -23.300 11.449 53.380 1.00 38.72 311 ILE A N 1
ATOM 2486 C CA . ILE A 1 311 ? -23.045 11.199 54.797 1.00 38.72 311 ILE A CA 1
ATOM 2487 C C . ILE A 1 311 ? -24.419 10.940 55.419 1.00 38.72 311 ILE A C 1
ATOM 2489 O O . ILE A 1 311 ? -25.180 11.876 55.652 1.00 38.72 311 ILE A O 1
ATOM 2493 N N . LYS A 1 312 ? -24.769 9.668 55.639 1.00 40.22 312 LYS A N 1
ATOM 2494 C CA . LYS A 1 312 ? -25.921 9.324 56.478 1.00 40.22 312 LYS A CA 1
ATOM 2495 C C . LYS A 1 312 ? -25.592 9.772 57.903 1.00 40.22 312 LYS A C 1
ATOM 2497 O O . LYS A 1 312 ? -24.744 9.159 58.550 1.00 40.22 312 LYS A O 1
ATOM 2502 N N . HIS A 1 313 ? -26.197 10.878 58.329 1.00 36.56 313 HIS A N 1
ATOM 2503 C CA . HIS A 1 313 ? -26.333 11.226 59.742 1.00 36.56 313 HIS A CA 1
ATOM 2504 C C . HIS A 1 313 ? -27.355 10.310 60.412 1.00 36.56 313 HIS A C 1
ATOM 2506 O O . HIS A 1 313 ? -28.352 9.956 59.741 1.00 36.56 313 HIS A O 1
#

pLDDT: mean 90.55, std 11.53, range [36.56, 98.75]

Foldseek 3Di:
DVPDQAAEQEFEPALVSLLVSVVCCVVVVPDPVRYWYFYFFFPDPVRVVVRVVDTDDRDVVSPVVVVVVVVVQVCQFVPCLVVCCVPPNPPDTGGPVVVVVVVVVVVVVVVVVPDDDADKAWDWDWDDDPNDTDIDTDPDIHRDPVVVVVVVVLQVQWDKDFPDKDKDKDWAAADFAAALVNLQVCCCVPVVDHSVRLVVLLVVCRVVRFKTHRHAQESADDPVLLVQLCVLCCVPPRNQFFARDGDGGPDPDPRNVHHGIATPGLVPCADDDDPSSRVSSNVNSVRNSSNGTDIDIDIDMDTDMDIDGPPDD

Organism: NCBI:txid641524

InterPro domains:
  IPR000380 DNA topoisomerase, type IA [PTHR42785] (1-300)
  IPR003601 DNA topoisomerase, type IA, domain 2 [SM00436] (34-122)
  IPR003602 DNA topoisomerase, type IA, DNA-binding domain [SM00437] (166-313)
  IPR006171 TOPRIM domain [PF01751] (2-43)
  IPR006171 TOPRIM domain [PS50880] (1-43)
  IPR013497 DNA topoisomerase, type IA, central [PF01131] (58-300)
  IPR013497 DNA topoisomerase, type IA, central [PR00417] (7-20)
  IPR013497 DNA topoisomerase, type IA, central [PR00417] (92-110)
  IPR013497 DNA topoisomerase, type IA, central [PR00417] (208-217)
  IPR013497 DNA topoisomerase, type IA, central [PR00417] (280-296)
  IPR013497 DNA topoisomerase, type IA, central [PS52039] (59-313)
  IPR013497 DNA topoisomerase, type IA, central [cd00186] (60-300)
  IPR013824 DNA topoisomerase, type IA, central region, subdomain 1 [G3DSA:1.10.460.10] (65-130)
  IPR013826 DNA topoisomerase, type IA, central region, subdomain 3 [G3DSA:1.10.290.10] (174-294)
  IPR023405 DNA topoisomerase, type IA, core domain [SSF56712] (1-300)
  IPR023406 DNA topoisomerase, type IA, active site [PS00396] (203-217)

Secondary structure (DSSP, 8-state):
-TT-S-EEE---SSHHHHHHHHHHHHHTT--GGGEEE---SS--HHHHHHHHHS-B---HHHHHHHHHHHHHHHHHHHHHHHHHHHHT-TT----TTHHHHHHHHHHHHHHHHT------B--EEEEEETTEEEEEE-S--BSSHHHHHHHHHHHHT-EE-----EEEEEEEPPPPPB-HHHHHHHHHHHH---HHHHHHHHHHHHHTTSB--S--------HHHHHHHHHHHHHHT-GGGB----PPPS--SGGGGSPPB-BS-TT-S---SSHHHHHHHHHHHHHHHHTTBPPEEEEEEE----EE-----

Sequence (313 aa):
MKGAETVFLASDDDREGEAISWHLKEVLNLKDENTKRIVFREITKSAITKALESPRTIDYDLVNAQQARRILDRLVGFELSPVLWKKIKAGLSAGRVQSVAVRFIVDREREIDKFNPTVSFKITALFDVEGKTLQAELPKKFETKEEAEAFLKNCLEADFSIKSLETKPAKKSPAPPFTTSTLQQEASRKLYFSVAQTMNIAQKLYESGKITYMRTDSLNLSEDALKDAENEIKSAYGNEYHNKRKFKSKSEGAQEAHEAIRPTSFSESNAGKDRNEQRLYELIWKRAIASQMADAQLEKPMFPLPFQMPIKH

Radius of gyration: 29.22 Å; chains: 1; bounding box: 58×68×98 Å